Protein AF-A0A174WZ38-F1 (afdb_monomer_lite)

Secondary structure (DSSP, 8-state):
---EEEES-GGGB-SS---EETTEE-SHHHHHHTT----TT-EEEEEEEEETTEEEEEEETTEEEEE-TTSEEEE-HHHHHHHGGG--S--S-HHHHHHHHHHHHHHTSS--TTPPP-HHHHHHHHHHHHHHHHS-TTSPPPHHHHHHHHHHHHHHHHHHHHHHHS---HHHHHHHHHHHHHHHHHH-TT--HHHHHHHHHHHHHHHTSTTHHHHHHHHHT-

Radius of gyration: 20.7 Å; chains: 1; bounding box: 52×31×59 Å

Foldseek 3Di:
DWWKKFFQALVQWAQQFQDQDPNAGQHVVRLVVLLDGDDGLQMFIFPDDLDQFWTWGPSDPRHIIIGGPVRIDIDDPVSNVVRNVVRDSNHNDPVVVVVVVVVVVCLLPLDNPPDDQCLVVLLVVLQVLCCVVVVDPPDDDDLVVLLLSLQLSLLVVQVVVCVVVVGRGPSNSSNSSSSSLVSCVVPPVPCDPVSSVVSSVSNVVLNPDPCNVVSSCVSSVD

pLDDT: mean 84.83, std 11.19, range [50.69, 97.69]

Structure (mmCIF, N/CA/C/O backbone):
data_AF-A0A174WZ38-F1
#
_entry.id   AF-A0A174WZ38-F1
#
loop_
_atom_site.group_PDB
_atom_site.id
_atom_site.type_symbol
_atom_site.label_atom_id
_atom_site.label_alt_id
_atom_site.label_comp_id
_atom_site.label_asym_id
_atom_site.label_entity_id
_atom_site.label_seq_id
_atom_site.pdbx_PDB_ins_code
_atom_site.Cartn_x
_atom_site.Cartn_y
_atom_site.Cartn_z
_atom_site.occupancy
_atom_site.B_iso_or_equiv
_atom_site.auth_seq_id
_atom_site.auth_comp_id
_atom_site.auth_asym_id
_atom_site.auth_atom_id
_atom_site.pdbx_PDB_model_num
ATOM 1 N N . MET A 1 1 ? -4.266 -8.597 30.473 1.00 72.44 1 MET A N 1
ATOM 2 C CA . MET A 1 1 ? -5.413 -7.731 30.823 1.00 72.44 1 MET A CA 1
ATOM 3 C C . MET A 1 1 ? -5.845 -7.032 29.550 1.00 72.44 1 MET A C 1
ATOM 5 O O . MET A 1 1 ? -4.982 -6.440 28.909 1.00 72.44 1 MET A O 1
ATOM 9 N N . LYS A 1 2 ? -7.113 -7.171 29.150 1.00 89.06 2 LYS A N 1
ATOM 10 C CA . LYS A 1 2 ? -7.630 -6.525 27.938 1.00 89.06 2 LYS A CA 1
ATOM 11 C C . LYS A 1 2 ? -7.603 -5.006 28.101 1.00 89.06 2 LYS A C 1
ATOM 13 O O . LYS A 1 2 ? -7.808 -4.506 29.208 1.00 89.06 2 LYS A O 1
ATOM 18 N N . GLN A 1 3 ? -7.308 -4.288 27.023 1.00 95.31 3 GLN A N 1
ATOM 19 C CA . GLN A 1 3 ? -7.369 -2.828 26.993 1.00 95.31 3 GLN A CA 1
ATOM 20 C C . GLN A 1 3 ? -8.453 -2.405 26.010 1.00 95.31 3 GLN A C 1
ATOM 22 O O . GLN A 1 3 ? -8.555 -2.972 24.927 1.00 95.31 3 GLN A O 1
ATOM 27 N N . TYR A 1 4 ? -9.241 -1.402 26.382 1.00 97.00 4 TYR A N 1
ATOM 28 C CA . TYR A 1 4 ? -10.364 -0.923 25.585 1.00 97.00 4 TYR A CA 1
ATOM 29 C C . TYR A 1 4 ? -10.160 0.542 25.211 1.00 97.00 4 TYR A C 1
ATOM 31 O O . TYR A 1 4 ? -9.548 1.310 25.964 1.00 97.00 4 TYR A O 1
ATOM 39 N N . ALA A 1 5 ? -10.677 0.933 24.053 1.00 97.25 5 ALA A N 1
ATOM 40 C CA . ALA A 1 5 ? -10.566 2.284 23.527 1.00 97.25 5 ALA A CA 1
ATOM 41 C C . ALA A 1 5 ? -11.887 2.777 22.935 1.00 97.25 5 ALA A C 1
ATOM 43 O O . ALA A 1 5 ? -12.682 1.990 22.427 1.00 97.25 5 ALA A O 1
ATOM 44 N N . GLU A 1 6 ? -12.082 4.093 22.975 1.00 97.38 6 GLU A N 1
ATOM 45 C CA . GLU A 1 6 ? -13.106 4.820 22.222 1.00 97.38 6 GLU A CA 1
ATOM 46 C C . GLU A 1 6 ? -12.423 5.656 21.137 1.00 97.38 6 GLU A C 1
ATOM 48 O O . GLU A 1 6 ? -11.486 6.400 21.440 1.00 97.38 6 GLU A O 1
ATOM 53 N N . ILE A 1 7 ? -12.919 5.575 19.901 1.00 96.06 7 ILE A N 1
ATOM 54 C CA . ILE A 1 7 ? -12.486 6.439 18.798 1.00 96.06 7 ILE A CA 1
ATOM 55 C C . ILE A 1 7 ? -12.981 7.858 19.078 1.00 96.06 7 ILE A C 1
ATOM 57 O O . ILE A 1 7 ? -14.185 8.113 19.154 1.00 96.06 7 ILE A O 1
ATOM 61 N N . THR A 1 8 ? -12.048 8.791 19.228 1.00 96.06 8 THR A N 1
ATOM 62 C CA . THR A 1 8 ? -12.329 10.214 19.451 1.00 96.06 8 THR A CA 1
ATOM 63 C C . THR A 1 8 ? -12.162 11.038 18.184 1.00 96.06 8 THR A C 1
ATOM 65 O O . THR A 1 8 ? -12.825 12.065 18.051 1.00 96.06 8 THR A O 1
ATOM 68 N N . ASP A 1 9 ? -11.326 10.577 17.251 1.00 86.25 9 ASP A N 1
ATOM 69 C CA . ASP A 1 9 ? -11.150 11.191 15.939 1.00 86.25 9 ASP A CA 1
ATOM 70 C C . ASP A 1 9 ? -11.003 10.129 14.841 1.00 86.25 9 ASP A C 1
ATOM 72 O O . ASP A 1 9 ? -9.983 9.451 14.715 1.00 86.25 9 ASP A O 1
ATOM 76 N N . LYS A 1 10 ? -12.038 10.000 14.010 1.00 83.88 10 LYS A N 1
ATOM 77 C CA . LYS A 1 10 ? -12.041 9.105 12.851 1.00 83.88 10 LYS A CA 1
ATOM 78 C C . LYS A 1 10 ? -11.055 9.513 11.752 1.00 83.88 10 LYS A C 1
ATOM 80 O O . LYS A 1 10 ? -10.727 8.672 10.921 1.00 83.88 10 LYS A O 1
ATOM 85 N N . GLY A 1 11 ? -10.596 10.768 11.720 1.00 75.12 11 GLY A N 1
ATOM 86 C CA . GLY A 1 11 ? -9.569 11.234 10.780 1.00 75.12 11 GLY A CA 1
ATOM 87 C C . GLY A 1 11 ? -8.194 10.613 11.040 1.00 75.12 11 GLY A C 1
ATOM 88 O O . GLY A 1 11 ? -7.388 10.501 10.125 1.00 75.12 11 GLY A O 1
ATOM 89 N N . GLU A 1 12 ? -7.963 10.136 12.261 1.00 84.62 12 GLU A N 1
ATOM 90 C CA . GLU A 1 12 ? -6.736 9.448 12.677 1.00 84.62 12 GLU A CA 1
ATOM 91 C C . GLU A 1 12 ? -6.799 7.923 12.442 1.00 84.62 12 GLU A C 1
ATOM 93 O O . GLU A 1 12 ? -5.877 7.194 12.816 1.00 84.62 12 GLU A O 1
ATOM 98 N N . CYS A 1 13 ? -7.890 7.420 11.844 1.00 84.81 13 CYS A N 1
ATOM 99 C CA . CYS A 1 13 ? -8.025 6.022 11.434 1.00 84.81 13 CYS A CA 1
ATOM 100 C C . CYS A 1 13 ? -7.399 5.818 10.051 1.00 84.81 13 CYS A C 1
ATOM 102 O O . CYS A 1 13 ? -7.798 6.451 9.070 1.00 84.81 13 CYS A O 1
ATOM 104 N N . TYR A 1 14 ? -6.461 4.882 9.945 1.00 78.69 14 TYR A N 1
ATOM 105 C CA . TYR A 1 14 ? -5.767 4.623 8.692 1.00 78.69 14 TYR A CA 1
ATOM 106 C C . TYR A 1 14 ? -6.549 3.632 7.832 1.00 78.69 14 TYR A C 1
ATOM 108 O O . TYR A 1 14 ? -6.515 2.423 8.042 1.00 78.69 14 TYR A O 1
ATOM 116 N N . SER A 1 15 ? -7.247 4.157 6.831 1.00 73.06 15 SER A N 1
ATOM 117 C CA . SER A 1 15 ? -8.082 3.372 5.919 1.00 73.06 15 SER A CA 1
ATOM 118 C C . SER A 1 15 ? -7.300 2.723 4.766 1.00 73.06 15 SER A C 1
ATOM 120 O O . SER A 1 15 ? -7.799 1.799 4.126 1.00 73.06 15 SER A O 1
ATOM 122 N N . SER A 1 16 ? -6.069 3.172 4.510 1.00 64.56 16 SER A N 1
ATOM 123 C CA . SER A 1 16 ? -5.212 2.720 3.405 1.00 64.56 16 SER A CA 1
ATOM 124 C C . SER A 1 16 ? -4.129 1.713 3.806 1.00 64.56 16 SER A C 1
ATOM 126 O O . SER A 1 16 ? -3.387 1.248 2.939 1.00 64.56 16 SER A O 1
ATOM 128 N N . LEU A 1 17 ? -4.007 1.376 5.094 1.00 66.12 17 LEU A N 1
ATOM 129 C CA . LEU A 1 17 ? -3.009 0.418 5.569 1.00 66.12 17 LEU A CA 1
ATOM 130 C C . LEU A 1 17 ? -3.448 -1.015 5.262 1.00 66.12 17 LEU A C 1
ATOM 132 O O . LEU A 1 17 ? -4.395 -1.518 5.852 1.00 66.12 17 LEU A O 1
ATOM 136 N N . SER A 1 18 ? -2.725 -1.713 4.390 1.00 65.44 18 SER A N 1
ATOM 137 C CA . SER A 1 18 ? -2.969 -3.131 4.083 1.00 65.44 18 SER A CA 1
ATOM 138 C C . SER A 1 18 ? -2.357 -4.064 5.136 1.00 65.44 18 SER A C 1
ATOM 140 O O . SER A 1 18 ? -1.496 -4.885 4.828 1.00 65.44 18 SER A O 1
ATOM 142 N N . LEU A 1 19 ? -2.772 -3.919 6.396 1.00 71.12 19 LEU A N 1
ATOM 143 C CA . LEU A 1 19 ? -2.399 -4.839 7.474 1.00 71.12 19 LEU A CA 1
ATOM 144 C C . LEU A 1 19 ? -3.351 -6.036 7.489 1.00 71.12 19 LEU A C 1
ATOM 146 O O . LEU A 1 19 ? -4.562 -5.845 7.448 1.00 71.12 19 LEU A O 1
ATOM 150 N N . CYS A 1 20 ? -2.817 -7.253 7.576 1.00 78.56 20 CYS A N 1
ATOM 151 C CA . CYS A 1 20 ? -3.610 -8.473 7.717 1.00 78.56 20 CYS A CA 1
ATOM 152 C C . CYS A 1 20 ? -3.525 -8.966 9.165 1.00 78.56 20 CYS A C 1
ATOM 154 O O . CYS A 1 20 ? -2.454 -9.366 9.619 1.00 78.56 20 CYS A O 1
ATOM 156 N N . ILE A 1 21 ? -4.647 -8.915 9.881 1.00 81.88 21 ILE A N 1
ATOM 157 C CA . ILE A 1 21 ? -4.771 -9.286 11.294 1.00 81.88 21 ILE A CA 1
ATOM 158 C C . ILE A 1 21 ? -5.694 -10.497 11.372 1.00 81.88 21 ILE A C 1
ATOM 160 O O . ILE A 1 21 ? -6.844 -10.426 10.947 1.00 81.88 21 ILE A O 1
ATOM 164 N N . GLU A 1 22 ? -5.180 -11.628 11.860 1.00 84.44 22 GLU A N 1
ATOM 165 C CA . GLU A 1 22 ? -5.934 -12.893 11.945 1.00 84.44 22 GLU A CA 1
ATOM 166 C C . GLU A 1 22 ? -6.586 -13.324 10.609 1.00 84.44 22 GLU A C 1
ATOM 168 O O . GLU A 1 22 ? -7.658 -13.921 10.580 1.00 84.44 22 GLU A O 1
ATOM 173 N N . GLY A 1 23 ? -5.945 -13.015 9.475 1.00 79.56 23 GLY A N 1
ATOM 174 C CA . GLY A 1 23 ? -6.475 -13.323 8.140 1.00 79.56 23 GLY A CA 1
ATOM 175 C C . GLY A 1 23 ? -7.479 -12.300 7.593 1.00 79.56 23 GLY A C 1
ATOM 176 O O . GLY A 1 23 ? -7.996 -12.491 6.493 1.00 79.56 23 GLY A O 1
ATOM 177 N N . VAL A 1 24 ? -7.742 -11.212 8.323 1.00 83.88 24 VAL A N 1
ATOM 178 C CA . VAL A 1 24 ? -8.649 -10.129 7.925 1.00 83.88 24 VAL A CA 1
ATOM 179 C C . VAL A 1 24 ? -7.855 -8.859 7.627 1.00 83.88 24 VAL A C 1
ATOM 181 O O . VAL A 1 24 ? -7.041 -8.409 8.432 1.00 83.88 24 VAL A O 1
ATOM 184 N N . ASN A 1 25 ? -8.113 -8.241 6.475 1.00 81.31 25 ASN A N 1
ATOM 185 C CA . ASN A 1 25 ? -7.465 -6.985 6.106 1.00 81.31 25 ASN A CA 1
ATOM 186 C C . ASN A 1 25 ? -8.056 -5.801 6.889 1.00 81.31 25 ASN A C 1
ATOM 188 O O . ASN A 1 25 ? -9.259 -5.561 6.876 1.00 81.31 25 ASN A O 1
ATOM 192 N N . ALA A 1 26 ? -7.208 -5.011 7.535 1.00 84.31 26 ALA A N 1
ATOM 193 C CA . ALA A 1 26 ? -7.587 -3.863 8.351 1.00 84.31 26 ALA A CA 1
ATOM 194 C C . ALA A 1 26 ? -7.621 -2.564 7.518 1.00 84.31 26 ALA A C 1
ATOM 196 O O . ALA A 1 26 ? -6.892 -1.617 7.807 1.00 84.31 26 ALA A O 1
ATOM 197 N N . ASN A 1 27 ? -8.430 -2.530 6.451 1.00 79.12 27 ASN A N 1
ATOM 198 C CA . ASN A 1 27 ? -8.463 -1.420 5.490 1.00 79.12 27 ASN A CA 1
ATOM 199 C C . ASN A 1 27 ? -9.860 -1.122 4.921 1.00 79.12 27 ASN A C 1
ATOM 201 O O . ASN A 1 27 ? -10.804 -1.896 5.080 1.00 79.12 27 ASN A O 1
ATOM 205 N N . ALA A 1 28 ? -9.972 -0.009 4.190 1.00 78.44 28 ALA A N 1
ATOM 206 C CA . ALA A 1 28 ? -11.211 0.459 3.571 1.00 78.44 28 ALA A CA 1
ATOM 207 C C . ALA A 1 28 ? -11.868 -0.575 2.648 1.00 78.44 28 ALA A C 1
ATOM 209 O O . ALA A 1 28 ? -13.096 -0.644 2.588 1.00 78.44 28 ALA A O 1
ATOM 210 N N . THR A 1 29 ? -11.069 -1.364 1.926 1.00 78.94 29 THR A N 1
ATOM 211 C CA . THR A 1 29 ? -11.574 -2.384 1.000 1.00 78.94 29 THR A CA 1
ATOM 212 C C . THR A 1 29 ? -12.322 -3.474 1.752 1.00 78.94 29 THR A C 1
ATOM 214 O O . THR A 1 29 ? -13.423 -3.847 1.350 1.00 78.94 29 THR A O 1
ATOM 217 N N . GLU A 1 30 ? -11.760 -3.965 2.857 1.00 85.50 30 GLU A N 1
ATOM 218 C CA . GLU A 1 30 ? -12.440 -4.937 3.711 1.00 85.50 30 GLU A CA 1
ATOM 219 C C . GLU A 1 30 ? -13.657 -4.310 4.389 1.00 85.50 30 GLU A C 1
ATOM 221 O O . GLU A 1 30 ? -14.752 -4.859 4.320 1.00 85.50 30 GLU A O 1
ATOM 226 N N . TRP A 1 31 ? -13.508 -3.114 4.959 1.00 89.19 31 TRP A N 1
ATOM 227 C CA . TRP A 1 31 ? -14.597 -2.406 5.635 1.00 89.19 31 TRP A CA 1
ATOM 228 C C . TRP A 1 31 ? -15.810 -2.171 4.729 1.00 89.19 31 TRP A C 1
ATOM 230 O O . TRP A 1 31 ? -16.954 -2.310 5.168 1.00 89.19 31 TRP A O 1
ATOM 240 N N . SER A 1 32 ? -15.577 -1.887 3.445 1.00 85.88 32 SER A N 1
ATOM 241 C CA . SER A 1 32 ? -16.643 -1.696 2.462 1.00 85.88 32 SER A CA 1
ATOM 242 C C . SER A 1 32 ? -17.495 -2.947 2.249 1.00 85.88 32 SER A C 1
ATOM 244 O O . SER A 1 32 ? -18.680 -2.803 1.951 1.00 85.88 32 SER A O 1
ATOM 246 N N . LYS A 1 33 ? -16.945 -4.157 2.427 1.00 88.38 33 LYS A N 1
ATOM 247 C CA . LYS A 1 33 ? -17.715 -5.413 2.330 1.00 88.38 33 LYS A CA 1
ATOM 248 C C . LYS A 1 33 ? -18.768 -5.526 3.432 1.00 88.38 33 LYS A C 1
ATOM 250 O O . LYS A 1 33 ? -19.786 -6.182 3.242 1.00 88.38 33 LYS A O 1
ATOM 255 N N . HIS A 1 34 ? -18.531 -4.850 4.555 1.00 88.06 34 HIS A N 1
ATOM 256 C CA . HIS A 1 34 ? -19.387 -4.849 5.742 1.00 88.06 34 HIS A CA 1
ATOM 257 C C . HIS A 1 34 ? -20.185 -3.545 5.897 1.00 88.06 34 HIS A C 1
ATOM 259 O O . HIS A 1 34 ? -20.751 -3.301 6.958 1.00 88.06 34 HIS A O 1
ATOM 265 N N . ASN A 1 35 ? -20.204 -2.675 4.875 1.00 87.94 35 ASN A N 1
ATOM 266 C CA . ASN A 1 35 ? -20.792 -1.327 4.939 1.00 87.94 35 ASN A CA 1
ATOM 267 C C . ASN A 1 35 ? -20.262 -0.475 6.120 1.00 87.94 35 ASN A C 1
ATOM 269 O O . ASN A 1 35 ? -20.940 0.402 6.666 1.00 87.94 35 ASN A O 1
ATOM 273 N N . PHE A 1 36 ? -19.025 -0.744 6.536 1.00 90.81 36 PHE A N 1
ATOM 274 C CA . PHE A 1 36 ? -18.415 -0.171 7.727 1.00 90.81 36 PHE A CA 1
ATOM 275 C C . PHE A 1 36 ? -17.472 0.979 7.368 1.00 90.81 36 PHE A C 1
ATOM 277 O O . PHE A 1 36 ? -16.738 0.912 6.389 1.00 90.81 36 PHE A O 1
ATOM 284 N N . TYR A 1 37 ? -17.449 2.020 8.199 1.00 88.50 37 TYR A N 1
ATOM 285 C CA . TYR A 1 37 ? -16.356 2.993 8.242 1.00 88.50 37 TYR A CA 1
ATOM 286 C C . TYR A 1 37 ? -16.232 3.532 9.675 1.00 88.50 37 TYR A C 1
ATOM 288 O O . TYR A 1 37 ? -17.278 3.838 10.262 1.00 88.50 37 TYR A O 1
ATOM 296 N N . PRO A 1 38 ? -15.015 3.696 10.233 1.00 90.62 38 PRO A N 1
ATOM 297 C CA . PRO A 1 38 ? -14.824 4.168 11.604 1.00 90.62 38 PRO A CA 1
ATOM 298 C C . PRO A 1 38 ? -15.531 5.500 11.892 1.00 90.62 38 PRO A C 1
ATOM 300 O O . PRO A 1 38 ? -15.456 6.443 11.102 1.00 90.62 38 PRO A O 1
ATOM 303 N N . GLN A 1 39 ? -16.199 5.598 13.043 1.00 91.25 39 GLN A N 1
ATOM 304 C CA . GLN A 1 39 ? -16.851 6.824 13.513 1.00 91.25 39 GLN A CA 1
ATOM 305 C C . GLN A 1 39 ? -16.450 7.151 14.950 1.00 91.25 39 GLN A C 1
ATOM 307 O O . GLN A 1 39 ? -16.136 6.267 15.747 1.00 91.25 39 GLN A O 1
ATOM 312 N N . ASN A 1 40 ? -16.526 8.436 15.294 1.00 92.25 40 ASN A N 1
ATOM 313 C CA . ASN A 1 40 ? -16.333 8.890 16.666 1.00 92.25 40 ASN A CA 1
ATOM 314 C C . ASN A 1 40 ? -17.391 8.256 17.583 1.00 92.25 40 ASN A C 1
ATOM 316 O O . ASN A 1 40 ? -18.564 8.166 17.218 1.00 92.25 40 ASN A O 1
ATOM 320 N N . GLY A 1 41 ? -16.980 7.839 18.779 1.00 93.19 41 GLY A N 1
ATOM 321 C CA . GLY A 1 41 ? -17.841 7.189 19.770 1.00 93.19 41 GLY A CA 1
ATOM 322 C C . GLY A 1 41 ? -17.946 5.667 19.640 1.00 93.19 41 GLY A C 1
ATOM 323 O O . GLY A 1 41 ? -18.495 5.029 20.542 1.00 93.19 41 GLY A O 1
ATOM 324 N N . MET A 1 42 ? -17.409 5.077 18.564 1.00 95.19 42 MET A N 1
ATOM 325 C CA . MET A 1 42 ? -17.234 3.626 18.461 1.00 95.19 42 MET A CA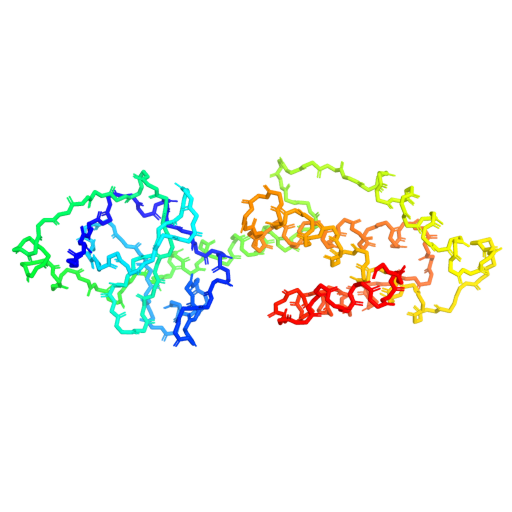 1
ATOM 326 C C . MET A 1 42 ? -16.168 3.145 19.445 1.00 95.19 42 MET A C 1
ATOM 328 O O . MET A 1 42 ? -15.210 3.865 19.744 1.00 95.19 42 MET A O 1
ATOM 332 N N . VAL A 1 43 ? -16.324 1.915 19.929 1.00 96.81 43 VAL A N 1
ATOM 333 C CA . VAL A 1 43 ? -15.427 1.314 20.919 1.00 96.81 43 VAL A CA 1
ATOM 334 C C . VAL A 1 43 ? -14.843 -0.006 20.425 1.00 96.81 43 VAL A C 1
ATOM 336 O O . VAL A 1 43 ? -15.497 -0.746 19.692 1.00 96.81 43 VAL A O 1
ATOM 339 N N . GLY A 1 44 ? -13.614 -0.311 20.835 1.00 96.44 44 GLY A N 1
ATOM 340 C CA . GLY A 1 44 ? -12.907 -1.529 20.438 1.00 96.44 44 GLY A CA 1
ATOM 341 C C . GLY A 1 44 ? -11.927 -2.025 21.494 1.00 96.44 44 GLY A C 1
ATOM 342 O O . GLY A 1 44 ? -11.523 -1.282 22.393 1.00 96.44 44 GLY A O 1
ATOM 343 N N . GLU A 1 45 ? -11.534 -3.289 21.366 1.00 96.69 45 GLU A N 1
ATOM 344 C CA . GLU A 1 45 ? -10.416 -3.871 22.112 1.00 96.69 45 GLU A CA 1
ATOM 345 C C . GLU A 1 45 ? -9.100 -3.515 21.404 1.00 96.69 45 GLU A C 1
ATOM 347 O O . GLU A 1 45 ? -8.984 -3.670 20.191 1.00 96.69 45 GLU A O 1
ATOM 352 N N . ILE A 1 46 ? -8.098 -3.036 22.142 1.00 95.19 46 ILE A N 1
ATOM 353 C CA . ILE A 1 46 ? -6.741 -2.861 21.612 1.00 95.19 46 ILE A CA 1
ATOM 354 C C . ILE A 1 46 ? -6.099 -4.248 21.570 1.00 95.19 46 ILE A C 1
ATOM 356 O O . ILE A 1 46 ? -5.712 -4.776 22.615 1.00 95.19 46 ILE A O 1
ATOM 360 N N . VAL A 1 47 ? -6.002 -4.831 20.376 1.00 92.19 47 VAL A N 1
ATOM 361 C CA . VAL A 1 47 ? -5.482 -6.198 20.189 1.00 92.19 47 VAL A CA 1
ATOM 362 C C . VAL A 1 47 ? -3.987 -6.226 19.909 1.00 92.19 47 VAL A C 1
ATOM 364 O O . VAL A 1 47 ? -3.310 -7.173 20.295 1.00 92.19 47 VAL A O 1
ATOM 367 N N . GLU A 1 48 ? -3.453 -5.170 19.297 1.00 81.38 48 GLU A N 1
ATOM 368 C CA . GLU A 1 48 ? -2.043 -5.106 18.930 1.00 81.38 48 GLU A CA 1
ATOM 369 C C . GLU A 1 48 ? -1.538 -3.658 18.895 1.00 81.38 48 GLU A C 1
ATOM 371 O O . GLU A 1 48 ? -2.265 -2.727 18.534 1.00 81.38 48 GLU A O 1
ATOM 376 N N . ILE A 1 49 ? -0.269 -3.472 19.267 1.00 79.44 49 ILE A N 1
ATOM 377 C CA . ILE A 1 49 ? 0.494 -2.254 18.987 1.00 79.44 49 ILE A CA 1
ATOM 378 C C . ILE A 1 49 ? 1.419 -2.604 17.828 1.00 79.44 49 ILE A C 1
ATOM 380 O O . ILE A 1 49 ? 2.458 -3.223 18.038 1.00 79.44 49 ILE A O 1
ATOM 384 N N . TYR A 1 50 ? 1.023 -2.231 16.613 1.00 67.62 50 TYR A N 1
ATOM 385 C CA . TYR A 1 50 ? 1.772 -2.584 15.408 1.00 67.62 50 TYR A CA 1
ATOM 386 C C . TYR A 1 50 ? 3.119 -1.843 15.352 1.00 67.62 50 TYR A C 1
ATOM 388 O O . TYR A 1 50 ? 4.150 -2.403 14.991 1.00 67.62 50 TYR A O 1
ATOM 396 N N . ASN A 1 51 ? 3.126 -0.567 15.749 1.00 69.31 51 ASN A N 1
ATOM 397 C CA . ASN A 1 51 ? 4.333 0.232 15.967 1.00 69.31 51 ASN A CA 1
ATOM 398 C C . ASN A 1 51 ? 4.033 1.361 16.979 1.00 69.31 51 ASN A C 1
ATOM 400 O O . ASN A 1 51 ? 2.868 1.555 17.337 1.00 69.31 51 ASN A O 1
ATOM 404 N N . PRO A 1 52 ? 5.031 2.147 17.440 1.00 69.94 52 PRO A N 1
ATOM 405 C CA . PRO A 1 52 ? 4.808 3.218 18.422 1.00 69.94 52 PRO A CA 1
ATOM 406 C C . PRO A 1 52 ? 3.757 4.271 18.020 1.00 69.94 52 PRO A C 1
ATOM 408 O O . PRO A 1 52 ? 3.275 5.016 18.874 1.00 69.94 52 PRO A O 1
ATOM 411 N N . TYR A 1 53 ? 3.391 4.328 16.739 1.00 76.25 53 TYR A N 1
ATOM 412 C CA . TYR A 1 53 ? 2.478 5.304 16.149 1.00 76.25 53 TYR A CA 1
ATOM 413 C C . TYR A 1 53 ? 1.167 4.692 15.631 1.00 76.25 53 TYR A C 1
ATOM 415 O O . TYR A 1 53 ? 0.329 5.431 15.114 1.00 76.25 53 TYR A O 1
ATOM 423 N N . THR A 1 54 ? 0.973 3.373 15.746 1.00 78.44 54 THR A N 1
ATOM 424 C CA . THR A 1 54 ? -0.184 2.667 15.177 1.00 78.44 54 THR A CA 1
ATOM 425 C C . THR A 1 54 ? -0.674 1.575 16.118 1.00 78.44 54 THR A C 1
ATOM 427 O O . THR A 1 54 ? 0.039 0.616 16.418 1.00 78.44 54 THR A O 1
ATOM 430 N N . TYR A 1 55 ? -1.923 1.715 16.545 1.00 90.62 55 TYR A N 1
ATOM 431 C CA . TYR A 1 55 ? -2.655 0.763 17.370 1.00 90.62 55 TYR A CA 1
ATOM 432 C C . TYR A 1 55 ? -3.706 0.067 16.514 1.00 90.62 55 TYR A C 1
ATOM 434 O O . TYR A 1 55 ? -4.275 0.688 15.618 1.00 90.62 55 TYR A O 1
ATOM 442 N N . ILE A 1 56 ? -3.987 -1.199 16.805 1.00 92.31 56 ILE A N 1
ATOM 443 C CA . ILE A 1 56 ? -5.038 -1.959 16.129 1.00 92.31 56 ILE A CA 1
ATOM 444 C C . ILE A 1 56 ? -6.213 -2.130 17.087 1.00 92.31 56 ILE A C 1
ATOM 446 O O . ILE A 1 56 ? -6.092 -2.780 18.130 1.00 92.31 56 ILE A O 1
ATOM 450 N N . LEU A 1 57 ? -7.354 -1.541 16.726 1.00 95.06 57 LEU A N 1
ATOM 451 C CA . LEU A 1 57 ? -8.616 -1.728 17.433 1.00 95.06 57 LEU A CA 1
ATOM 452 C C . LEU A 1 57 ? -9.427 -2.838 16.768 1.00 95.06 57 LEU A C 1
ATOM 454 O O . LEU A 1 57 ? -9.789 -2.730 15.597 1.00 95.06 57 LEU A O 1
ATOM 458 N N . LYS A 1 58 ? -9.770 -3.871 17.533 1.00 95.44 58 LYS A N 1
ATOM 459 C CA . LYS A 1 58 ? -10.801 -4.840 17.171 1.00 95.44 58 LYS A CA 1
ATOM 460 C C . LYS A 1 58 ? -12.159 -4.265 17.563 1.00 95.44 58 LYS A C 1
ATOM 462 O O . LYS A 1 58 ? -12.522 -4.249 18.740 1.00 95.44 58 LYS A O 1
ATOM 467 N N . ILE A 1 59 ? -12.888 -3.760 16.572 1.00 94.44 59 ILE A N 1
ATOM 468 C CA . ILE A 1 59 ? -14.253 -3.239 16.748 1.00 94.44 59 ILE A CA 1
ATOM 469 C C . ILE A 1 59 ? -15.249 -4.403 16.819 1.00 94.44 59 ILE A C 1
ATOM 471 O O . ILE A 1 59 ? -16.217 -4.357 17.578 1.00 94.44 59 ILE A O 1
ATOM 475 N N . GLN A 1 60 ? -14.982 -5.460 16.048 1.00 88.69 60 GLN A N 1
ATOM 476 C CA . GLN A 1 60 ? -15.717 -6.722 16.053 1.00 88.69 60 GLN A CA 1
ATOM 477 C C . GLN A 1 60 ? -14.852 -7.842 15.455 1.00 88.69 60 GLN A C 1
ATOM 479 O O . GLN A 1 60 ? -13.734 -7.583 15.016 1.00 88.69 60 GLN A O 1
ATOM 484 N N . ASP A 1 61 ? -15.362 -9.076 15.409 1.00 84.75 61 ASP A N 1
ATOM 485 C CA . ASP A 1 61 ? -14.607 -10.257 14.958 1.00 84.75 61 ASP A CA 1
ATOM 486 C C . ASP A 1 61 ? -13.983 -10.134 13.565 1.00 84.75 61 ASP A C 1
ATOM 488 O O . ASP A 1 61 ? -12.909 -10.679 13.339 1.00 84.75 61 ASP A O 1
ATOM 492 N N . THR A 1 62 ? -14.596 -9.371 12.661 1.00 87.31 62 THR A N 1
ATOM 493 C CA . THR A 1 62 ? -14.106 -9.180 11.287 1.00 87.31 62 THR A CA 1
ATOM 494 C C . THR A 1 62 ? -13.744 -7.732 10.964 1.00 87.31 62 THR A C 1
ATOM 496 O O . THR A 1 62 ? -13.560 -7.396 9.797 1.00 87.31 62 THR A O 1
ATOM 499 N N . ILE A 1 63 ? -13.660 -6.848 11.965 1.00 91.94 63 ILE A N 1
ATOM 500 C CA . ILE A 1 63 ? -13.392 -5.421 11.750 1.00 91.94 63 ILE A CA 1
ATOM 501 C C . ILE A 1 63 ? -12.238 -4.967 12.634 1.00 91.94 63 ILE A C 1
ATOM 503 O O . ILE A 1 63 ? -12.400 -4.695 13.829 1.00 91.94 63 ILE A O 1
ATOM 507 N N . TYR A 1 64 ? -11.084 -4.830 11.989 1.00 93.19 64 TYR A N 1
ATOM 508 C CA . TYR A 1 64 ? -9.870 -4.269 12.559 1.00 93.19 64 TYR A CA 1
ATOM 509 C C . TYR A 1 64 ? -9.641 -2.860 12.016 1.00 93.19 64 TYR A C 1
ATOM 511 O O . TYR A 1 64 ? -9.727 -2.629 10.807 1.00 93.19 64 TYR A O 1
ATOM 519 N N . VAL A 1 65 ? -9.358 -1.921 12.918 1.00 92.12 65 VAL A N 1
ATOM 520 C CA . VAL A 1 65 ? -9.148 -0.505 12.604 1.00 92.12 65 VAL A CA 1
ATOM 521 C C . VAL A 1 65 ? -7.769 -0.074 13.098 1.00 92.12 65 VAL A C 1
ATOM 523 O O . VAL A 1 65 ? -7.573 0.052 14.310 1.00 92.12 65 VAL A O 1
ATOM 526 N N . PRO A 1 66 ? -6.810 0.170 12.188 1.00 86.94 66 PRO A N 1
ATOM 527 C CA . PRO A 1 66 ? -5.548 0.798 12.535 1.00 86.94 66 PRO A CA 1
ATOM 528 C C . PRO A 1 66 ? -5.774 2.282 12.842 1.00 86.94 66 PRO A C 1
ATOM 530 O O . PRO A 1 66 ? -6.448 2.986 12.087 1.00 86.94 66 PRO A O 1
ATOM 533 N N . ILE A 1 67 ? -5.207 2.769 13.940 1.00 88.00 67 ILE A N 1
ATOM 534 C CA . ILE A 1 67 ? -5.436 4.131 14.426 1.00 88.00 67 ILE A CA 1
ATOM 535 C C . ILE A 1 67 ? -4.188 4.713 15.091 1.00 88.00 67 ILE A C 1
ATOM 537 O O . ILE A 1 67 ? -3.405 3.996 15.722 1.00 88.00 67 ILE A O 1
ATOM 541 N N . SER A 1 68 ? -4.000 6.024 14.968 1.00 83.75 68 SER A N 1
ATOM 542 C CA . SER A 1 68 ? -2.928 6.726 15.675 1.00 83.75 68 SER A CA 1
ATOM 543 C C . SER A 1 68 ? -3.236 6.894 17.180 1.00 83.75 68 SER A C 1
ATOM 545 O O . SER A 1 68 ? -4.404 6.913 17.579 1.00 83.75 68 SER A O 1
ATOM 547 N N . PRO A 1 69 ? -2.218 7.108 18.041 1.00 85.50 69 PRO A N 1
ATOM 548 C CA . PRO A 1 69 ? -2.415 7.411 19.462 1.00 85.50 69 PRO A CA 1
ATOM 549 C C . PRO A 1 69 ? -3.261 8.664 19.739 1.00 85.50 69 PRO A C 1
ATOM 551 O O . PRO A 1 69 ? -3.729 8.840 20.860 1.00 85.50 69 PRO A O 1
ATOM 554 N N . LYS A 1 70 ? -3.422 9.559 18.754 1.00 86.38 70 LYS A N 1
ATOM 555 C CA . LYS A 1 70 ? -4.235 10.780 18.876 1.00 86.38 70 LYS A CA 1
ATOM 556 C C . LYS A 1 70 ? -5.711 10.529 18.556 1.00 86.38 70 LYS A C 1
ATOM 558 O O . LYS A 1 70 ? -6.560 11.323 18.948 1.00 86.38 70 LYS A O 1
ATOM 563 N N . GLY A 1 71 ? -6.008 9.432 17.859 1.00 86.44 71 GLY A N 1
ATOM 564 C CA . GLY A 1 71 ? -7.345 9.104 17.369 1.00 86.44 71 GLY A CA 1
ATOM 565 C C . GLY A 1 71 ? -8.269 8.446 18.385 1.00 86.44 71 GLY A C 1
ATOM 566 O O . GLY A 1 71 ? -9.470 8.336 18.130 1.00 86.44 71 GLY A O 1
ATOM 567 N N . PHE A 1 72 ? -7.748 8.007 19.531 1.00 96.44 72 PHE A N 1
ATOM 568 C CA . PHE A 1 72 ? -8.537 7.329 20.554 1.00 96.44 72 PHE A CA 1
ATOM 569 C C . PHE A 1 72 ? -8.159 7.751 21.968 1.00 96.44 72 PHE A C 1
ATOM 571 O O . PHE A 1 72 ? -7.072 8.264 22.234 1.00 96.44 72 PHE A O 1
ATOM 578 N N . LYS A 1 73 ? -9.043 7.428 22.911 1.00 96.94 73 LYS A N 1
ATOM 579 C CA . LYS A 1 73 ? -8.728 7.417 24.344 1.00 96.94 73 LYS A CA 1
ATOM 580 C C . LYS A 1 73 ? -8.998 6.038 24.928 1.00 96.94 73 LYS A C 1
ATOM 582 O O . LYS A 1 73 ? -9.920 5.344 24.499 1.00 96.94 73 LYS A O 1
ATOM 587 N N . LYS A 1 74 ? -8.208 5.644 25.926 1.00 96.62 74 LYS A N 1
ATOM 588 C CA . LYS A 1 74 ? -8.455 4.408 26.678 1.00 96.62 74 LYS A CA 1
ATOM 589 C C . LYS A 1 74 ? -9.691 4.576 27.559 1.00 96.62 74 LYS A C 1
ATOM 591 O O . LYS A 1 74 ? -9.880 5.637 28.151 1.00 96.62 74 LYS A O 1
ATOM 596 N N . ILE A 1 75 ? -10.500 3.530 27.645 1.00 97.00 75 ILE A N 1
ATOM 597 C CA . ILE A 1 75 ? -11.725 3.490 28.450 1.00 97.00 75 ILE A CA 1
ATOM 598 C C . ILE A 1 75 ? -11.732 2.254 29.347 1.00 97.00 75 ILE A C 1
ATOM 600 O O . ILE A 1 75 ? -10.989 1.294 29.124 1.00 97.00 75 ILE A O 1
ATOM 604 N N . SER A 1 76 ? -12.576 2.279 30.374 1.00 96.56 76 SER A N 1
ATOM 605 C CA . SER A 1 76 ? -12.802 1.108 31.222 1.00 96.56 76 SER A CA 1
ATOM 606 C C . SER A 1 76 ? -13.618 0.027 30.502 1.00 96.56 76 SER A C 1
ATOM 608 O O . SER A 1 76 ? -14.381 0.307 29.577 1.00 96.56 76 SER A O 1
ATOM 610 N N . GLU A 1 77 ? -13.519 -1.216 30.975 1.00 96.25 77 GLU A N 1
ATOM 611 C CA . GLU A 1 77 ? -14.358 -2.326 30.499 1.00 96.25 77 GLU A CA 1
ATOM 612 C C . GLU A 1 77 ? -15.858 -2.042 30.679 1.00 96.25 77 GLU A C 1
ATOM 614 O O . GLU A 1 77 ? -16.676 -2.344 29.813 1.00 96.25 77 GLU A O 1
ATOM 619 N N . THR A 1 78 ? -16.226 -1.388 31.783 1.00 96.12 78 THR A N 1
ATOM 620 C CA . THR A 1 78 ? -17.606 -0.972 32.049 1.00 96.12 78 THR A CA 1
ATOM 621 C C . THR A 1 78 ? -18.113 0.009 30.994 1.00 96.12 78 THR A C 1
ATOM 623 O O . THR A 1 78 ? -19.247 -0.110 30.531 1.00 96.12 78 THR A O 1
ATOM 626 N N . GLU A 1 79 ? -17.293 0.983 30.594 1.00 95.38 79 GLU A N 1
ATOM 627 C CA . GLU A 1 79 ? -17.651 1.923 29.528 1.00 95.38 79 GLU A CA 1
ATOM 628 C C . GLU A 1 79 ? -17.730 1.243 28.167 1.00 95.38 79 GLU A C 1
ATOM 630 O O . GLU A 1 79 ? -18.663 1.527 27.417 1.00 95.38 79 GLU A O 1
ATOM 635 N N . PHE A 1 80 ? -16.801 0.329 27.875 1.00 95.75 80 PHE A N 1
ATOM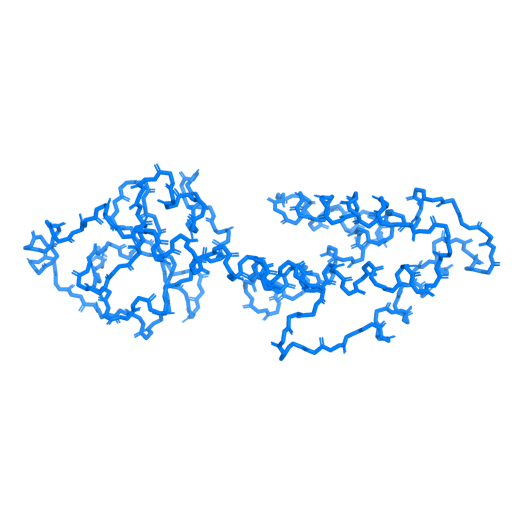 636 C CA . PHE A 1 80 ? -16.824 -0.480 26.660 1.00 95.75 80 PHE A CA 1
ATOM 637 C C . PHE A 1 80 ? -18.149 -1.243 26.547 1.00 95.75 80 PHE A C 1
ATOM 639 O O . PHE A 1 80 ? -18.910 -1.014 25.608 1.00 95.75 80 PHE A O 1
ATOM 646 N N . ASN A 1 81 ? -18.502 -2.040 27.559 1.00 94.62 81 ASN A N 1
ATOM 647 C CA . ASN A 1 81 ? -19.725 -2.849 27.556 1.00 94.62 81 ASN A CA 1
ATOM 648 C C . ASN A 1 81 ? -21.004 -2.008 27.414 1.00 94.62 81 ASN A C 1
ATOM 650 O O . ASN A 1 81 ? -21.965 -2.446 26.785 1.00 94.62 81 ASN A O 1
ATOM 654 N N . ARG A 1 82 ? -21.024 -0.780 27.952 1.00 94.19 82 ARG A N 1
ATOM 655 C CA . ARG A 1 82 ? -22.166 0.141 27.804 1.00 94.19 82 ARG A CA 1
ATOM 656 C C . ARG A 1 82 ? -22.289 0.757 26.411 1.00 94.19 82 ARG A C 1
ATOM 658 O O . ARG A 1 82 ? -23.365 1.250 26.087 1.00 94.19 82 ARG A O 1
ATOM 665 N N . ARG A 1 83 ? -21.203 0.796 25.636 1.00 92.50 83 ARG A N 1
ATOM 666 C CA . ARG A 1 83 ? -21.121 1.514 24.355 1.00 92.50 83 ARG A CA 1
ATOM 667 C C . ARG A 1 83 ? -20.899 0.612 23.150 1.00 92.50 83 ARG A C 1
ATOM 669 O O . ARG A 1 83 ? -20.964 1.116 22.039 1.00 92.50 83 ARG A O 1
ATOM 676 N N . VAL A 1 84 ? -20.700 -0.694 23.329 1.00 91.44 84 VAL A N 1
ATOM 677 C CA . VAL A 1 84 ? -20.599 -1.660 22.218 1.00 91.44 84 VAL A CA 1
ATOM 678 C C . VAL A 1 84 ? -21.780 -1.543 21.245 1.00 91.44 84 VAL A C 1
ATOM 680 O O . VAL A 1 84 ? -21.588 -1.659 20.040 1.00 91.44 84 VAL A O 1
ATOM 683 N N . SER A 1 85 ? -22.983 -1.226 21.733 1.00 88.56 85 SER A N 1
ATOM 684 C CA . SER A 1 85 ? -24.163 -0.988 20.888 1.00 88.56 85 SER A CA 1
ATOM 685 C C . SER A 1 85 ? -24.059 0.242 19.972 1.00 88.56 85 SER A C 1
ATOM 687 O O . SER A 1 85 ? -24.845 0.355 19.036 1.00 88.56 85 SER A O 1
ATOM 689 N N . ASN A 1 86 ? -23.099 1.146 20.198 1.00 84.50 86 ASN A N 1
ATOM 690 C CA . ASN A 1 86 ? -22.830 2.291 19.322 1.00 84.50 86 ASN A CA 1
ATOM 691 C C . ASN A 1 86 ? -22.075 1.893 18.044 1.00 84.50 86 ASN A C 1
ATOM 693 O O . ASN A 1 86 ? -22.014 2.685 17.099 1.00 84.50 86 ASN A O 1
ATOM 697 N N . ASN A 1 87 ? -21.483 0.695 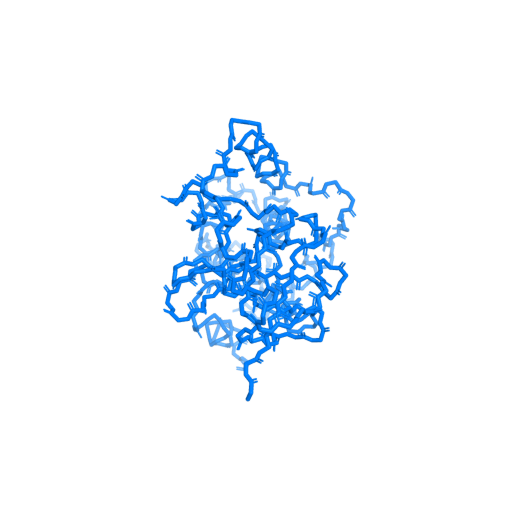18.000 1.00 90.50 87 ASN A N 1
ATOM 698 C CA . ASN A 1 87 ? -20.767 0.200 16.829 1.00 90.50 87 ASN A CA 1
ATOM 699 C C . ASN A 1 87 ? -21.781 -0.121 15.715 1.00 90.50 87 ASN A C 1
ATOM 701 O O . ASN A 1 87 ? -22.392 -1.186 15.693 1.00 90.50 87 ASN A O 1
ATOM 705 N N . SER A 1 88 ? -21.987 0.838 14.807 1.00 82.75 88 SER A N 1
ATOM 706 C CA . SER A 1 88 ? -22.946 0.758 13.697 1.00 82.75 88 SER A CA 1
ATOM 707 C C . SER A 1 88 ? -22.272 0.513 12.340 1.00 82.75 88 SER A C 1
ATOM 709 O O . SER A 1 88 ? -21.179 1.006 12.065 1.00 82.75 88 SER A O 1
ATOM 711 N N . TYR A 1 89 ? -22.962 -0.223 11.462 1.00 80.56 89 TYR A N 1
ATOM 712 C CA . TYR A 1 89 ? -22.500 -0.639 10.124 1.00 80.56 89 TYR A CA 1
ATOM 713 C C . TYR A 1 89 ? -23.131 0.211 9.020 1.00 80.56 89 TYR A C 1
ATOM 715 O O . TYR A 1 89 ? -23.628 -0.290 8.013 1.00 80.56 89 TYR A O 1
ATOM 723 N N . THR A 1 90 ? -23.189 1.518 9.256 1.00 76.62 90 THR A N 1
ATOM 724 C CA . THR A 1 90 ? -23.775 2.499 8.329 1.00 76.62 90 THR A CA 1
ATOM 725 C C . THR A 1 90 ? -22.775 3.589 7.953 1.00 76.62 90 THR A C 1
ATOM 727 O O . THR A 1 90 ? -23.163 4.644 7.463 1.00 76.62 90 THR A O 1
ATOM 730 N N . GLY A 1 91 ? -21.488 3.364 8.233 1.00 72.56 91 GLY A N 1
ATOM 731 C CA . GLY A 1 91 ? -20.436 4.365 8.063 1.00 72.56 91 GLY A CA 1
ATOM 732 C C . GLY A 1 91 ? -19.969 4.541 6.617 1.00 72.56 91 GLY A C 1
ATOM 733 O O . GLY A 1 91 ? -19.406 5.584 6.294 1.00 72.56 91 GLY A O 1
ATOM 734 N N . MET A 1 92 ? -20.200 3.551 5.748 1.00 81.06 92 MET A N 1
ATOM 735 C CA . MET A 1 92 ? -19.825 3.596 4.329 1.00 81.06 92 MET A CA 1
ATOM 736 C C . MET A 1 92 ? -20.965 4.167 3.462 1.00 81.06 92 MET A C 1
ATOM 738 O O . MET A 1 92 ? -21.401 3.550 2.491 1.00 81.06 92 MET A O 1
ATOM 742 N N . ASP A 1 93 ? -21.475 5.345 3.829 1.00 80.38 93 ASP A N 1
ATOM 743 C CA . ASP A 1 93 ? -22.528 6.041 3.077 1.00 80.38 93 ASP A CA 1
ATOM 744 C C . ASP A 1 93 ? -22.043 6.556 1.701 1.00 80.38 93 ASP A C 1
ATOM 746 O O . ASP A 1 93 ? -20.850 6.537 1.388 1.00 80.38 93 ASP A O 1
ATOM 750 N N . GLU A 1 94 ? -22.961 7.031 0.849 1.00 82.06 94 GLU A N 1
ATOM 751 C CA . GLU A 1 94 ? -22.621 7.523 -0.501 1.00 82.06 94 GLU A CA 1
ATOM 752 C C . GLU A 1 94 ? -21.558 8.630 -0.486 1.00 82.06 94 GLU A C 1
ATOM 754 O O . GLU A 1 94 ? -20.737 8.734 -1.405 1.00 82.06 94 GLU A O 1
ATOM 759 N N . LYS A 1 95 ? -21.555 9.462 0.561 1.00 84.62 95 LYS A N 1
ATOM 760 C CA . LYS A 1 95 ? -20.573 10.532 0.727 1.00 84.62 95 LYS A CA 1
ATOM 761 C C . LYS A 1 95 ? -19.195 9.943 1.020 1.00 84.62 95 LYS A C 1
ATOM 763 O O . LYS A 1 95 ? -18.230 10.342 0.371 1.00 84.62 95 LYS A O 1
ATOM 768 N N . GLN A 1 96 ? -19.090 8.992 1.944 1.00 80.50 96 GLN A N 1
ATOM 769 C CA . GLN A 1 96 ? -17.833 8.331 2.287 1.00 80.50 96 GLN A CA 1
ATOM 770 C C . GLN A 1 96 ? -17.304 7.489 1.121 1.00 80.50 96 GLN A C 1
ATOM 772 O O . GLN A 1 96 ? -16.109 7.532 0.831 1.00 80.50 96 GLN A O 1
ATOM 777 N N . GLN A 1 97 ? -18.181 6.794 0.394 1.00 79.81 97 GLN A N 1
ATOM 778 C CA . GLN A 1 97 ? -17.810 6.073 -0.827 1.00 79.81 97 GLN A CA 1
ATOM 779 C C . GLN A 1 97 ? -17.250 7.019 -1.893 1.00 79.81 97 GLN A C 1
ATOM 781 O O . GLN A 1 97 ? -16.254 6.691 -2.541 1.00 79.81 97 GLN A O 1
ATOM 786 N N . ARG A 1 98 ? -17.855 8.204 -2.059 1.00 82.00 98 ARG A N 1
ATOM 787 C CA . ARG A 1 98 ? -17.349 9.237 -2.970 1.00 82.00 98 ARG A CA 1
ATOM 788 C C . ARG A 1 98 ? -15.985 9.755 -2.524 1.00 82.00 98 ARG A C 1
ATOM 790 O O . ARG A 1 98 ? -15.078 9.768 -3.340 1.00 82.00 98 ARG A O 1
ATOM 797 N N . ILE A 1 99 ? -15.808 10.077 -1.241 1.00 77.31 99 ILE A N 1
ATOM 798 C CA . ILE A 1 99 ? -14.515 10.517 -0.689 1.00 77.31 99 ILE A CA 1
ATOM 799 C C . ILE A 1 99 ? -13.432 9.456 -0.911 1.00 77.31 99 ILE A C 1
ATOM 801 O O . ILE A 1 99 ? -12.345 9.784 -1.374 1.00 77.31 99 ILE A O 1
ATOM 805 N N . ASN A 1 100 ? -13.729 8.182 -0.639 1.00 71.62 100 ASN A N 1
ATOM 806 C CA . ASN A 1 100 ? -12.781 7.087 -0.851 1.00 71.62 100 ASN A CA 1
ATOM 807 C C . ASN A 1 100 ? -12.434 6.929 -2.338 1.00 71.62 100 ASN A C 1
ATOM 809 O O . ASN A 1 100 ? -11.275 6.704 -2.678 1.00 71.62 100 ASN A O 1
ATOM 813 N N . ARG A 1 101 ? -13.420 7.070 -3.232 1.00 74.50 101 ARG A N 1
ATOM 814 C CA . ARG A 1 101 ? -13.209 7.018 -4.684 1.00 74.50 101 ARG A CA 1
ATOM 815 C C . ARG A 1 101 ? -12.382 8.198 -5.178 1.00 74.50 101 ARG A C 1
ATOM 817 O O . ARG A 1 101 ? -11.455 7.991 -5.947 1.00 74.50 101 ARG A O 1
ATOM 824 N N . ASP A 1 102 ? -12.689 9.406 -4.726 1.00 73.06 102 ASP A N 1
ATOM 825 C CA . ASP A 1 102 ? -11.969 10.622 -5.100 1.00 73.06 102 ASP A CA 1
ATOM 826 C C . ASP A 1 102 ? -10.531 10.577 -4.579 1.00 73.06 102 ASP A C 1
ATOM 828 O O . ASP A 1 102 ? -9.606 10.895 -5.324 1.00 73.06 102 ASP A O 1
ATOM 832 N N . TYR A 1 103 ? -10.321 10.099 -3.347 1.00 66.62 103 TYR A N 1
ATOM 833 C CA . TYR A 1 103 ? -8.991 9.819 -2.813 1.00 66.62 103 TYR A CA 1
ATOM 834 C C . TYR A 1 103 ? -8.265 8.790 -3.680 1.00 66.62 103 TYR A C 1
ATOM 836 O O . TYR A 1 103 ? -7.181 9.091 -4.164 1.00 66.62 103 TYR A O 1
ATOM 844 N N . ASN A 1 104 ? -8.887 7.640 -3.966 1.00 64.38 104 ASN A N 1
ATOM 845 C CA . ASN A 1 104 ? -8.315 6.601 -4.826 1.00 64.38 104 ASN A CA 1
ATOM 846 C C . ASN A 1 104 ? -7.953 7.127 -6.222 1.00 64.38 104 ASN A C 1
ATOM 848 O O . ASN A 1 104 ? -6.873 6.815 -6.707 1.00 64.38 104 ASN A O 1
ATOM 852 N N . ASN A 1 105 ? -8.802 7.960 -6.825 1.00 62.34 105 ASN A N 1
ATOM 853 C CA . ASN A 1 105 ? -8.561 8.602 -8.118 1.00 62.34 105 ASN A CA 1
ATOM 854 C C . ASN A 1 105 ? -7.453 9.666 -8.051 1.00 62.34 105 ASN A C 1
ATOM 856 O O . ASN A 1 105 ? -6.750 9.908 -9.029 1.00 62.34 105 ASN A O 1
ATOM 860 N N . THR A 1 106 ? -7.315 10.338 -6.908 1.00 56.72 106 THR A N 1
ATOM 861 C CA . THR A 1 106 ? -6.283 11.357 -6.683 1.00 56.72 106 THR A CA 1
ATOM 862 C C . THR A 1 106 ? -4.921 10.709 -6.448 1.00 56.72 106 THR A C 1
ATOM 864 O O . THR A 1 106 ? -3.929 11.189 -6.983 1.00 56.72 106 THR A O 1
ATOM 867 N N . ILE A 1 107 ? -4.864 9.602 -5.701 1.00 52.09 107 ILE A N 1
ATOM 868 C CA . ILE A 1 107 ? -3.628 8.834 -5.470 1.00 52.09 107 ILE A CA 1
ATOM 869 C C . ILE A 1 107 ? -3.280 7.903 -6.636 1.00 52.09 107 ILE A C 1
ATOM 871 O O . ILE A 1 107 ? -2.141 7.465 -6.732 1.00 52.09 107 ILE A O 1
ATOM 875 N N . SER A 1 108 ? -4.244 7.554 -7.497 1.00 51.00 108 SER A N 1
ATOM 876 C CA . SER A 1 108 ? -3.981 6.816 -8.738 1.00 51.00 108 SER A CA 1
ATOM 877 C C . SER A 1 108 ? -3.461 7.723 -9.846 1.00 51.00 108 SER A C 1
ATOM 879 O O . SER A 1 108 ? -3.127 7.230 -10.918 1.00 51.00 108 SER A O 1
ATOM 881 N N . ARG A 1 109 ? -3.420 9.045 -9.629 1.00 50.72 109 ARG A N 1
ATOM 882 C CA . ARG A 1 109 ? -2.695 9.941 -10.523 1.00 50.72 109 ARG A CA 1
ATOM 883 C C . ARG A 1 109 ? -1.201 9.878 -10.184 1.00 50.72 109 ARG A C 1
ATOM 885 O O . ARG A 1 109 ? -0.865 9.920 -9.001 1.00 50.72 109 ARG A O 1
ATOM 892 N N . PRO A 1 110 ? -0.319 9.864 -11.199 1.00 50.69 110 PRO A N 1
ATOM 893 C CA . PRO A 1 110 ? 1.137 9.722 -11.052 1.00 50.69 110 PRO A CA 1
ATOM 894 C C . PRO A 1 110 ? 1.800 10.804 -10.176 1.00 50.69 110 PRO A C 1
ATOM 896 O O . PRO A 1 110 ? 2.944 10.665 -9.756 1.00 50.69 110 PRO A O 1
ATOM 899 N N . TYR A 1 111 ? 1.064 11.862 -9.819 1.00 53.62 111 TYR A N 1
ATOM 900 C CA . TYR A 1 111 ? 1.524 12.950 -8.967 1.00 53.62 111 TYR A CA 1
ATOM 901 C C . TYR A 1 111 ? 0.600 13.101 -7.763 1.00 53.62 111 TYR A C 1
ATOM 903 O O . TYR A 1 111 ? -0.380 13.849 -7.790 1.00 53.62 111 TYR A O 1
ATOM 911 N N . SER A 1 112 ? 0.928 12.411 -6.671 1.00 55.75 112 SER A N 1
ATOM 912 C CA . SER A 1 112 ? 0.362 12.769 -5.374 1.00 55.75 112 SER A CA 1
ATOM 913 C C . SER A 1 112 ? 0.759 14.216 -5.057 1.00 55.75 112 SER A C 1
ATOM 915 O O . SER A 1 112 ? 1.922 14.482 -4.751 1.00 55.75 112 SER A O 1
ATOM 917 N N . LEU A 1 113 ? -0.186 15.155 -5.138 1.00 54.81 113 LEU A N 1
ATOM 918 C CA . LEU A 1 113 ? 0.012 16.552 -4.733 1.00 54.81 113 LEU A CA 1
ATOM 919 C C . LEU A 1 113 ? 0.747 16.622 -3.382 1.00 54.81 113 LEU A C 1
ATOM 921 O O . LEU A 1 113 ? 0.293 16.054 -2.391 1.00 54.81 113 LEU A O 1
ATOM 925 N N . GLY A 1 114 ? 1.892 17.310 -3.359 1.00 67.06 114 GLY A N 1
ATOM 926 C CA . GLY A 1 114 ? 2.704 17.515 -2.155 1.00 67.06 114 GLY A CA 1
ATOM 927 C C . GLY A 1 114 ? 3.724 16.417 -1.827 1.00 67.06 114 GLY A C 1
ATOM 928 O O . GLY A 1 114 ? 4.448 16.571 -0.844 1.00 67.06 114 GLY A O 1
ATOM 929 N N . LYS A 1 115 ? 3.829 15.338 -2.618 1.00 80.62 115 LYS A N 1
ATOM 930 C CA . LYS A 1 115 ? 4.897 14.339 -2.446 1.00 80.62 115 LYS A CA 1
ATOM 931 C C . LYS A 1 115 ? 6.159 14.704 -3.256 1.00 80.62 115 LYS A C 1
ATOM 933 O O . LYS A 1 115 ? 6.030 15.289 -4.333 1.00 80.62 115 LYS A O 1
ATOM 938 N N . PRO A 1 116 ? 7.372 14.370 -2.772 1.00 85.00 116 PRO A N 1
ATOM 939 C CA . PRO A 1 116 ? 8.617 14.692 -3.472 1.00 85.00 116 PRO A CA 1
ATOM 940 C C . PRO A 1 116 ? 8.765 13.962 -4.813 1.00 85.00 116 PRO A C 1
ATOM 942 O O . PRO A 1 116 ? 8.211 12.876 -5.008 1.00 85.00 116 PRO A O 1
ATOM 945 N N . ASN A 1 117 ? 9.551 14.556 -5.713 1.00 87.50 117 ASN A N 1
ATOM 946 C CA . ASN A 1 117 ? 10.016 13.935 -6.952 1.00 87.50 117 ASN A CA 1
ATOM 947 C C . ASN A 1 117 ? 11.396 13.296 -6.716 1.00 87.50 117 ASN A C 1
ATOM 949 O O . ASN A 1 117 ? 12.296 13.954 -6.198 1.00 87.50 117 ASN A O 1
ATOM 953 N N . TYR A 1 118 ? 11.529 12.028 -7.083 1.00 90.44 118 TYR A N 1
ATOM 954 C CA . TYR A 1 118 ? 12.700 11.175 -6.924 1.00 90.44 118 TYR A CA 1
ATOM 955 C C . TYR A 1 118 ? 13.245 10.656 -8.260 1.00 90.44 118 TYR A C 1
ATOM 957 O O . TYR A 1 118 ? 14.253 9.955 -8.245 1.00 90.44 118 TYR A O 1
ATOM 965 N N . LYS A 1 119 ? 12.616 10.988 -9.399 1.00 91.00 119 LYS A N 1
ATOM 966 C CA . LYS A 1 119 ? 12.952 10.421 -10.716 1.00 91.00 119 LYS A CA 1
ATOM 967 C C . LYS A 1 119 ? 14.438 10.528 -11.064 1.00 91.00 119 LYS A C 1
ATOM 969 O O . LYS A 1 119 ? 15.019 9.540 -11.488 1.00 91.00 119 LYS A O 1
ATOM 974 N N . ASP A 1 120 ? 15.071 11.671 -10.797 1.00 88.38 120 ASP A N 1
ATOM 975 C CA . ASP A 1 120 ? 16.505 11.864 -11.068 1.00 88.38 120 ASP A CA 1
ATOM 976 C C . ASP A 1 120 ? 17.386 10.902 -10.253 1.00 88.38 120 ASP A C 1
ATOM 978 O O . ASP A 1 120 ? 18.336 10.316 -10.773 1.00 88.38 120 ASP A O 1
ATOM 982 N N . THR A 1 121 ? 17.056 10.713 -8.971 1.00 91.88 121 THR A N 1
ATOM 983 C CA . THR A 1 121 ? 17.750 9.760 -8.095 1.00 91.88 121 THR A CA 1
ATOM 984 C C . THR A 1 121 ? 17.517 8.330 -8.571 1.00 91.88 121 THR A C 1
ATOM 986 O O . THR A 1 121 ? 18.464 7.556 -8.682 1.00 91.88 121 THR A O 1
ATOM 989 N N . PHE A 1 122 ? 16.267 7.995 -8.897 1.00 95.38 122 PHE A N 1
ATOM 990 C CA . PHE A 1 122 ? 15.896 6.668 -9.378 1.00 95.38 122 PHE A CA 1
ATOM 991 C C . PHE A 1 122 ? 16.611 6.318 -10.676 1.00 95.38 122 PHE A C 1
ATOM 993 O O . PHE A 1 122 ? 17.156 5.225 -10.794 1.00 95.38 122 PHE A O 1
ATOM 1000 N N . TRP A 1 123 ? 16.682 7.256 -11.619 1.00 92.94 123 TRP A N 1
ATOM 1001 C CA . TRP A 1 123 ? 17.402 7.063 -12.869 1.00 92.94 123 TRP A CA 1
ATOM 1002 C C . TRP A 1 123 ? 18.873 6.712 -12.638 1.00 92.94 123 TRP A C 1
ATOM 1004 O O . TRP A 1 123 ? 19.382 5.766 -13.240 1.00 92.94 123 TRP A O 1
ATOM 1014 N N . HIS A 1 124 ? 19.549 7.421 -11.728 1.00 91.81 124 HIS A N 1
ATOM 1015 C CA . HIS A 1 124 ? 20.947 7.136 -11.415 1.00 91.81 124 HIS A CA 1
ATOM 1016 C C . HIS A 1 124 ? 21.149 5.699 -10.910 1.00 91.81 124 HIS A C 1
ATOM 1018 O O . HIS A 1 124 ? 22.047 4.993 -11.378 1.00 91.81 124 HIS A O 1
ATOM 1024 N N . ASP A 1 125 ? 20.293 5.245 -9.997 1.00 93.12 125 ASP A N 1
ATOM 1025 C CA . ASP A 1 125 ? 20.371 3.893 -9.444 1.00 93.12 125 ASP A CA 1
ATOM 1026 C C . ASP A 1 125 ? 20.011 2.819 -10.480 1.00 93.12 125 ASP A C 1
ATOM 1028 O O . ASP A 1 125 ? 20.714 1.814 -10.595 1.00 93.12 125 ASP A O 1
ATOM 1032 N N . ILE A 1 126 ? 18.955 3.043 -11.269 1.00 92.31 126 ILE A N 1
ATOM 1033 C CA . ILE A 1 126 ? 18.504 2.126 -12.326 1.00 92.31 126 ILE A CA 1
ATOM 1034 C C . ILE A 1 126 ? 19.613 1.924 -13.362 1.00 92.31 126 ILE A C 1
ATOM 1036 O O . ILE A 1 126 ? 19.931 0.785 -13.706 1.00 92.31 126 ILE A O 1
ATOM 1040 N N . VAL A 1 127 ? 20.269 2.999 -13.813 1.00 87.25 127 VAL A N 1
ATOM 1041 C CA . VAL A 1 127 ? 21.403 2.904 -14.748 1.00 87.25 127 VAL A CA 1
ATOM 1042 C C . VAL A 1 127 ? 22.543 2.091 -14.148 1.00 87.25 127 VAL A C 1
ATOM 1044 O O . VAL A 1 127 ? 23.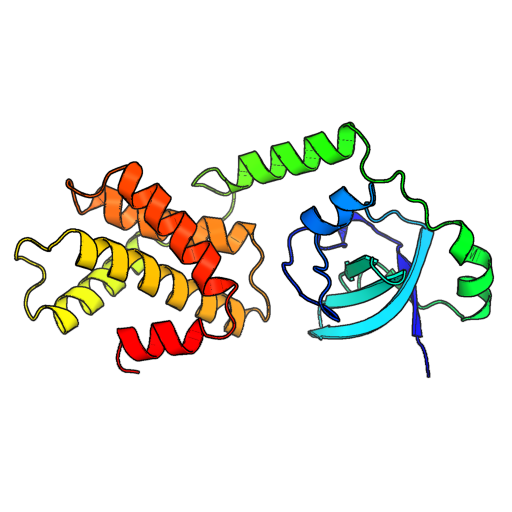100 1.226 -14.830 1.00 87.25 127 VAL A O 1
ATOM 1047 N N . ASN A 1 128 ? 22.882 2.327 -12.878 1.00 87.25 128 ASN A N 1
ATOM 1048 C CA . ASN A 1 128 ? 23.924 1.562 -12.196 1.00 87.25 128 ASN A CA 1
ATOM 1049 C C . ASN A 1 128 ? 23.563 0.067 -12.131 1.00 87.25 128 ASN A C 1
ATOM 1051 O O . ASN A 1 128 ? 24.385 -0.779 -12.494 1.00 87.25 128 ASN A O 1
ATOM 1055 N N . ASN A 1 129 ? 22.325 -0.266 -11.755 1.00 88.06 129 ASN A N 1
ATOM 1056 C CA . ASN A 1 129 ? 21.841 -1.646 -11.673 1.00 88.06 129 ASN A CA 1
ATOM 1057 C C . ASN A 1 129 ? 21.850 -2.352 -13.035 1.00 88.06 129 ASN A C 1
ATOM 1059 O O . ASN A 1 129 ? 22.377 -3.463 -13.158 1.00 88.06 129 ASN A O 1
ATOM 1063 N N . ILE A 1 130 ? 21.314 -1.701 -14.071 1.00 82.00 130 ILE A N 1
ATOM 1064 C CA . ILE A 1 130 ? 21.308 -2.224 -15.442 1.00 82.00 130 ILE A CA 1
ATOM 1065 C C . ILE A 1 130 ? 22.741 -2.444 -15.924 1.00 82.00 130 ILE A C 1
ATOM 1067 O O . ILE A 1 130 ? 23.042 -3.499 -16.487 1.00 82.00 130 ILE A O 1
ATOM 1071 N N . THR A 1 131 ? 23.642 -1.490 -15.672 1.00 80.69 131 THR A N 1
ATOM 1072 C CA . THR A 1 131 ? 25.052 -1.586 -16.077 1.00 80.69 131 THR A CA 1
ATOM 1073 C C . THR A 1 131 ? 25.730 -2.797 -15.445 1.00 80.69 131 THR A C 1
ATOM 1075 O O . THR A 1 131 ? 26.373 -3.565 -16.157 1.00 80.69 131 THR A O 1
ATOM 1078 N N . ILE A 1 132 ? 25.542 -3.013 -14.139 1.00 81.44 132 ILE A N 1
ATOM 1079 C CA . ILE A 1 132 ? 26.103 -4.167 -13.418 1.00 81.44 132 ILE A CA 1
ATOM 1080 C C . ILE A 1 132 ? 25.549 -5.492 -13.962 1.00 81.44 132 ILE A C 1
ATOM 1082 O O . ILE A 1 132 ? 26.266 -6.489 -14.014 1.00 81.44 132 ILE A O 1
ATOM 1086 N N . ARG A 1 133 ? 24.269 -5.534 -14.351 1.00 75.81 133 ARG A N 1
ATOM 1087 C CA . ARG A 1 133 ? 23.607 -6.778 -14.782 1.00 75.81 133 ARG A CA 1
ATOM 1088 C C . ARG A 1 133 ? 23.837 -7.131 -16.249 1.00 75.81 133 ARG A C 1
ATOM 1090 O O . ARG A 1 133 ? 23.771 -8.309 -16.596 1.00 75.81 133 ARG A O 1
ATOM 1097 N N . THR A 1 134 ? 24.060 -6.137 -17.101 1.00 69.38 134 THR A N 1
ATOM 1098 C CA . THR A 1 134 ? 24.166 -6.317 -18.561 1.00 69.38 134 THR A CA 1
ATOM 1099 C C . THR A 1 134 ? 25.589 -6.151 -19.093 1.00 69.38 134 THR A C 1
ATOM 1101 O O . THR A 1 134 ? 25.812 -6.358 -20.287 1.00 69.38 134 THR A O 1
ATOM 1104 N N . ASP A 1 135 ? 26.536 -5.744 -18.240 1.00 65.56 135 ASP A N 1
ATOM 1105 C CA . ASP A 1 135 ? 27.896 -5.304 -18.586 1.00 65.56 135 ASP A CA 1
ATOM 1106 C C . ASP A 1 135 ? 27.950 -4.163 -19.629 1.00 65.56 135 ASP A C 1
ATOM 1108 O O . ASP A 1 135 ? 29.036 -3.784 -20.076 1.00 65.56 135 ASP A O 1
ATOM 1112 N N . ASN A 1 136 ? 26.799 -3.609 -20.050 1.00 60.03 136 ASN A N 1
ATOM 1113 C CA . ASN A 1 136 ? 26.685 -2.496 -20.991 1.00 60.03 136 ASN A CA 1
ATOM 1114 C C . ASN A 1 136 ? 25.228 -1.984 -21.123 1.00 60.03 136 ASN A C 1
ATOM 1116 O O . ASN A 1 136 ? 24.453 -2.537 -21.903 1.00 60.03 136 ASN A O 1
ATOM 1120 N N . TYR A 1 137 ? 24.887 -0.868 -20.468 1.00 55.66 137 TYR A N 1
ATOM 1121 C CA . TYR A 1 137 ? 23.554 -0.245 -20.572 1.00 55.66 137 TYR A CA 1
ATOM 1122 C C . TYR A 1 137 ? 23.278 0.454 -21.920 1.00 55.66 137 TYR A C 1
ATOM 1124 O O . TYR A 1 137 ? 22.146 0.831 -22.195 1.00 55.66 137 TYR A O 1
ATOM 1132 N N . THR A 1 138 ? 24.299 0.653 -22.768 1.00 56.69 138 THR A N 1
ATOM 1133 C CA . THR A 1 138 ? 24.162 1.354 -24.066 1.00 56.69 138 THR A CA 1
ATOM 1134 C C . THR A 1 138 ? 23.723 0.438 -25.212 1.00 56.69 138 THR A C 1
ATOM 1136 O O . THR A 1 138 ? 23.573 0.888 -26.348 1.00 56.69 138 THR A O 1
ATOM 1139 N N . LYS A 1 139 ? 23.540 -0.861 -24.942 1.00 52.56 139 LYS A N 1
ATOM 1140 C CA . LYS A 1 139 ? 22.997 -1.818 -25.911 1.00 52.56 139 LYS A CA 1
ATOM 1141 C C . LYS A 1 139 ? 21.468 -1.874 -25.801 1.00 52.56 139 LYS A C 1
ATOM 1143 O O . LYS A 1 139 ? 20.955 -1.729 -24.696 1.00 52.56 139 LYS A O 1
ATOM 1148 N N . PRO A 1 140 ? 20.753 -2.163 -26.904 1.00 54.53 140 PRO A N 1
ATOM 1149 C CA . PRO A 1 140 ? 19.319 -2.432 -26.855 1.00 54.53 140 PRO A CA 1
ATOM 1150 C C . PRO A 1 140 ? 19.004 -3.517 -25.819 1.00 54.53 140 PRO A C 1
ATOM 1152 O O . PRO A 1 140 ? 19.612 -4.592 -25.847 1.00 54.53 140 PRO A O 1
ATOM 1155 N N . MET A 1 141 ? 18.077 -3.226 -24.910 1.00 65.00 141 MET A N 1
ATOM 1156 C CA . MET A 1 141 ? 17.614 -4.170 -23.896 1.00 65.00 141 MET A CA 1
ATOM 1157 C C . MET A 1 141 ? 16.351 -4.882 -24.368 1.00 65.00 141 MET A C 1
ATOM 1159 O O . MET A 1 141 ? 15.530 -4.323 -25.090 1.00 65.00 141 MET A O 1
ATOM 1163 N N . PHE A 1 142 ? 16.177 -6.136 -23.956 1.00 70.50 142 PHE A N 1
ATOM 1164 C CA . PHE A 1 142 ? 14.915 -6.822 -24.202 1.00 70.50 142 PHE A CA 1
ATOM 1165 C C . PHE A 1 142 ? 13.849 -6.297 -23.243 1.00 70.50 142 PHE A C 1
ATOM 1167 O O . PHE A 1 142 ? 14.108 -6.167 -22.048 1.00 70.50 142 PHE A O 1
ATOM 1174 N N . MET A 1 143 ? 12.627 -6.100 -23.743 1.00 79.31 143 MET A N 1
ATOM 1175 C CA . MET A 1 143 ? 11.513 -5.590 -22.941 1.00 79.31 143 MET A CA 1
ATOM 1176 C C . MET A 1 143 ? 11.301 -6.327 -21.601 1.00 79.31 143 MET A C 1
ATOM 1178 O O . MET A 1 143 ? 11.181 -5.661 -20.575 1.00 79.31 143 MET A O 1
ATOM 1182 N N . PRO A 1 144 ? 11.358 -7.675 -21.524 1.00 80.94 144 PRO A N 1
ATOM 1183 C CA . PRO A 1 144 ? 11.258 -8.370 -20.239 1.00 80.94 144 PRO A CA 1
ATOM 1184 C C . PRO A 1 144 ? 12.304 -7.934 -19.204 1.00 80.94 144 PRO A C 1
ATOM 1186 O O . PRO A 1 144 ? 12.012 -7.927 -18.016 1.00 80.94 144 PRO A O 1
ATOM 1189 N N . GLN A 1 145 ? 13.507 -7.538 -19.635 1.00 80.31 145 GLN A N 1
ATOM 1190 C CA . GLN A 1 145 ? 14.557 -7.058 -18.733 1.00 80.31 145 GLN A CA 1
ATOM 1191 C C . GLN A 1 145 ? 14.238 -5.668 -18.179 1.00 80.31 145 GLN A C 1
ATOM 1193 O O . GLN A 1 145 ? 14.542 -5.410 -17.017 1.00 80.31 145 GLN A O 1
ATOM 1198 N N . LEU A 1 146 ? 13.634 -4.797 -18.994 1.00 84.19 146 LEU A N 1
ATOM 1199 C CA . LEU A 1 146 ? 13.172 -3.476 -18.565 1.00 84.19 146 LEU A CA 1
ATOM 1200 C C . LEU A 1 146 ? 12.010 -3.600 -17.581 1.00 84.19 146 LEU A C 1
ATOM 1202 O O . LEU A 1 146 ? 12.055 -3.003 -16.512 1.00 84.19 146 LEU A O 1
ATOM 1206 N N . ILE A 1 147 ? 11.023 -4.443 -17.896 1.00 89.12 147 ILE A N 1
ATOM 1207 C CA . ILE A 1 147 ? 9.890 -4.728 -17.006 1.00 89.12 147 ILE A CA 1
ATOM 1208 C C . ILE A 1 147 ? 10.389 -5.307 -15.678 1.00 89.12 147 ILE A C 1
ATOM 1210 O O . ILE A 1 147 ? 9.985 -4.845 -14.613 1.00 89.12 147 ILE A O 1
ATOM 1214 N N . ASP A 1 148 ? 11.273 -6.309 -15.716 1.00 92.19 148 ASP A N 1
ATOM 1215 C CA . ASP A 1 148 ? 11.805 -6.908 -14.493 1.00 92.19 148 ASP A CA 1
ATOM 1216 C C . ASP A 1 148 ? 12.598 -5.891 -13.660 1.00 92.19 148 ASP A C 1
ATOM 1218 O O . ASP A 1 148 ? 12.438 -5.868 -12.441 1.00 92.19 148 ASP A O 1
ATOM 1222 N N . GLU A 1 149 ? 13.391 -5.014 -14.286 1.00 92.81 149 GLU A N 1
ATOM 1223 C CA . GLU A 1 149 ? 14.127 -3.971 -13.562 1.00 92.81 149 GLU A CA 1
ATOM 1224 C C . GLU A 1 149 ? 13.187 -2.932 -12.961 1.00 92.81 149 GLU A C 1
ATOM 1226 O O . GLU A 1 149 ? 13.316 -2.622 -11.781 1.00 92.81 149 GLU A O 1
ATOM 1231 N N . CYS A 1 150 ? 12.204 -2.454 -13.726 1.00 95.31 150 CYS A N 1
ATOM 1232 C CA . CYS A 1 150 ? 11.193 -1.517 -13.248 1.00 95.31 150 CYS A CA 1
ATOM 1233 C C . CYS A 1 150 ? 10.460 -2.077 -12.025 1.00 95.31 150 CYS A C 1
ATOM 1235 O O . CYS A 1 150 ? 10.341 -1.412 -10.993 1.00 95.31 150 CYS A O 1
ATOM 1237 N N . VAL A 1 151 ? 10.006 -3.330 -12.114 1.00 97.31 151 VAL A N 1
ATOM 1238 C CA . VAL A 1 151 ? 9.277 -3.997 -11.034 1.00 97.31 151 VAL A CA 1
ATOM 1239 C C . VAL A 1 151 ? 10.166 -4.195 -9.808 1.00 97.31 151 VAL A C 1
ATOM 1241 O O . VAL A 1 151 ? 9.763 -3.837 -8.701 1.00 97.31 151 VAL A O 1
ATOM 1244 N N . MET A 1 152 ? 11.365 -4.753 -9.981 1.00 97.25 152 MET A N 1
ATOM 1245 C CA . MET A 1 152 ? 12.231 -5.102 -8.851 1.00 97.25 152 MET A CA 1
ATOM 1246 C C . MET A 1 152 ? 12.820 -3.868 -8.174 1.00 97.25 152 MET A C 1
ATOM 1248 O O . MET A 1 152 ? 12.857 -3.833 -6.945 1.00 97.25 152 MET A O 1
ATOM 1252 N N . TYR A 1 153 ? 13.180 -2.833 -8.936 1.00 97.69 153 TYR A N 1
ATOM 1253 C CA . TYR A 1 153 ? 13.654 -1.571 -8.374 1.00 97.69 153 TYR A CA 1
ATOM 1254 C C . TYR A 1 153 ? 12.548 -0.871 -7.578 1.00 97.69 153 TYR A C 1
ATOM 1256 O O . TYR A 1 153 ? 12.758 -0.469 -6.433 1.00 97.69 153 TYR A O 1
ATOM 1264 N N . ALA A 1 154 ? 11.330 -0.790 -8.130 1.00 97.25 154 ALA A N 1
ATOM 1265 C CA . ALA A 1 154 ? 10.195 -0.224 -7.406 1.00 97.25 154 ALA A CA 1
ATOM 1266 C C . ALA A 1 154 ? 9.886 -1.001 -6.116 1.00 97.25 154 ALA A C 1
ATOM 1268 O O . ALA A 1 154 ? 9.598 -0.385 -5.085 1.00 97.25 154 ALA A O 1
ATOM 1269 N N . CYS A 1 155 ? 9.966 -2.336 -6.153 1.00 97.31 155 CYS A N 1
ATOM 1270 C CA . CYS A 1 155 ? 9.823 -3.175 -4.967 1.00 97.31 155 CYS A CA 1
ATOM 1271 C C . CYS A 1 155 ? 10.924 -2.912 -3.930 1.00 97.31 155 CYS A C 1
ATOM 1273 O O . CYS A 1 155 ? 10.579 -2.726 -2.763 1.00 97.31 155 CYS A O 1
ATOM 1275 N N . ASP A 1 156 ? 12.196 -2.843 -4.335 1.00 97.25 156 ASP A N 1
ATOM 1276 C CA . ASP A 1 156 ? 13.339 -2.566 -3.447 1.00 97.25 156 ASP A CA 1
ATOM 1277 C C . ASP A 1 156 ? 13.136 -1.241 -2.697 1.00 97.25 156 ASP A C 1
ATOM 1279 O O . ASP A 1 156 ? 13.077 -1.206 -1.466 1.00 97.25 156 ASP A O 1
ATOM 1283 N N . ILE A 1 157 ? 12.866 -0.156 -3.430 1.00 96.62 157 ILE A N 1
ATOM 1284 C CA . ILE A 1 157 ? 12.653 1.171 -2.835 1.00 96.62 157 ILE A CA 1
ATOM 1285 C C . ILE A 1 157 ? 11.439 1.184 -1.902 1.00 96.62 157 ILE A C 1
ATOM 1287 O O . ILE A 1 157 ? 11.504 1.716 -0.792 1.00 96.62 157 ILE A O 1
ATOM 1291 N N . CYS A 1 158 ? 10.319 0.585 -2.302 1.00 95.44 158 CYS A N 1
ATOM 1292 C CA . CYS A 1 158 ? 9.146 0.520 -1.435 1.00 95.44 158 CYS A CA 1
ATOM 1293 C C . CYS A 1 158 ? 9.418 -0.273 -0.145 1.00 95.44 158 CYS A C 1
ATOM 1295 O O . CYS A 1 158 ? 8.972 0.136 0.932 1.00 95.44 158 CYS A O 1
ATOM 1297 N N . LEU A 1 159 ? 10.159 -1.383 -0.226 1.00 95.25 159 LEU A N 1
ATOM 1298 C CA . LEU A 1 159 ? 10.570 -2.162 0.944 1.00 95.25 159 LEU A CA 1
ATOM 1299 C C . LEU A 1 159 ? 11.518 -1.358 1.839 1.00 95.25 159 LEU A C 1
ATOM 1301 O O . LEU A 1 159 ? 11.336 -1.351 3.058 1.00 95.25 159 LEU A O 1
ATOM 1305 N N . GLU A 1 160 ? 12.455 -0.599 1.268 1.00 94.50 160 GLU A N 1
ATOM 1306 C CA . GLU A 1 160 ? 13.303 0.309 2.040 1.00 94.50 160 GLU A CA 1
ATOM 1307 C C . GLU A 1 160 ? 12.495 1.378 2.783 1.00 94.50 160 GLU A C 1
ATOM 1309 O O . GLU A 1 160 ? 12.728 1.619 3.974 1.00 94.50 160 GLU A O 1
ATOM 1314 N N . PHE A 1 161 ? 11.538 2.019 2.106 1.00 92.00 161 PHE A N 1
ATOM 1315 C CA . PHE A 1 161 ? 10.649 2.999 2.730 1.00 92.00 161 PHE A CA 1
ATOM 1316 C C . PHE A 1 161 ? 9.831 2.351 3.848 1.00 92.00 161 PHE A C 1
ATOM 1318 O O . PHE A 1 161 ? 9.776 2.891 4.954 1.00 92.00 161 PHE A O 1
ATOM 1325 N N . LYS A 1 162 ? 9.264 1.162 3.603 1.00 90.62 162 LYS A N 1
ATOM 1326 C CA . LYS A 1 162 ? 8.533 0.382 4.611 1.00 90.62 162 LYS A CA 1
ATOM 1327 C C . LYS A 1 162 ? 9.414 0.063 5.819 1.00 90.62 162 LYS A C 1
ATOM 1329 O O . LYS A 1 162 ? 8.955 0.207 6.947 1.00 90.62 162 LYS A O 1
ATOM 1334 N N . LYS A 1 163 ? 10.675 -0.320 5.606 1.00 90.81 163 LYS A N 1
ATOM 1335 C CA . LYS A 1 163 ? 11.639 -0.635 6.670 1.00 90.81 163 LYS A CA 1
ATOM 1336 C C . LYS A 1 163 ? 12.006 0.596 7.499 1.00 90.81 163 LYS A C 1
ATOM 1338 O O . LYS A 1 163 ? 12.060 0.508 8.723 1.00 90.81 163 LYS A O 1
ATOM 1343 N N . LYS A 1 164 ? 12.227 1.746 6.852 1.00 89.06 164 LYS A N 1
ATOM 1344 C CA . LYS A 1 164 ? 12.587 3.013 7.519 1.00 89.06 164 LYS A CA 1
ATOM 1345 C C . LYS A 1 164 ? 11.398 3.644 8.258 1.00 89.06 164 LYS A C 1
ATOM 1347 O O . LYS A 1 164 ? 11.581 4.184 9.344 1.00 89.06 164 LYS A O 1
ATOM 1352 N N . ALA A 1 165 ? 10.193 3.566 7.692 1.00 82.69 165 ALA A N 1
ATOM 1353 C CA . ALA A 1 165 ? 8.979 4.177 8.246 1.00 82.69 165 ALA A CA 1
ATOM 1354 C C . ALA A 1 165 ? 8.110 3.213 9.084 1.00 82.69 165 ALA A C 1
ATOM 1356 O O . ALA A 1 165 ? 7.129 3.635 9.695 1.00 82.69 165 ALA A O 1
ATOM 1357 N N . GLY A 1 166 ? 8.418 1.914 9.095 1.00 82.25 166 GLY A N 1
ATOM 1358 C CA . GLY A 1 166 ? 7.639 0.845 9.737 1.00 82.25 166 GLY A CA 1
ATOM 1359 C C . GLY A 1 166 ? 6.378 0.414 8.969 1.00 82.25 166 GLY A C 1
ATOM 1360 O O . GLY A 1 166 ? 5.930 -0.726 9.095 1.00 82.25 166 GLY A O 1
ATOM 1361 N N . THR A 1 167 ? 5.797 1.299 8.156 1.00 81.75 167 THR A N 1
ATOM 1362 C CA . THR A 1 167 ? 4.676 1.006 7.247 1.00 81.75 167 THR A CA 1
ATOM 1363 C C . THR A 1 167 ? 4.866 1.733 5.925 1.00 81.75 167 THR A C 1
ATOM 1365 O O . THR A 1 167 ? 5.496 2.788 5.888 1.00 81.75 167 THR A O 1
ATOM 1368 N N . LEU A 1 168 ? 4.284 1.193 4.853 1.00 85.69 168 LEU A N 1
ATOM 1369 C CA . LEU A 1 168 ? 4.169 1.882 3.573 1.00 85.69 168 LEU A CA 1
ATOM 1370 C C . LEU A 1 168 ? 2.684 2.013 3.211 1.00 85.69 168 LEU A C 1
ATOM 1372 O O . LEU A 1 168 ? 2.068 1.023 2.813 1.00 85.69 168 LEU A O 1
ATOM 1376 N N . PRO A 1 169 ? 2.090 3.204 3.382 1.00 83.88 169 PRO A N 1
ATOM 1377 C CA . PRO A 1 169 ? 0.732 3.476 2.931 1.00 83.88 169 PRO A CA 1
ATOM 1378 C C . PRO A 1 169 ? 0.571 3.255 1.421 1.00 83.88 169 PRO A C 1
ATOM 1380 O O . PRO A 1 169 ? 1.492 3.524 0.646 1.00 83.88 169 PRO A O 1
ATOM 1383 N N . ASN A 1 170 ? -0.610 2.805 0.987 1.00 82.75 170 ASN A N 1
ATOM 1384 C CA . ASN A 1 170 ? -0.860 2.478 -0.424 1.00 82.75 170 ASN A CA 1
ATOM 1385 C C . ASN A 1 170 ? -0.644 3.673 -1.374 1.00 82.75 170 ASN A C 1
ATOM 1387 O O . ASN A 1 170 ? -0.220 3.507 -2.512 1.00 82.75 170 ASN A O 1
ATOM 1391 N N . ASP A 1 171 ? -0.904 4.896 -0.917 1.00 80.25 171 ASP A N 1
ATOM 1392 C CA . ASP A 1 171 ? -0.669 6.102 -1.711 1.00 80.25 171 ASP A CA 1
ATOM 1393 C C . ASP A 1 171 ? 0.823 6.407 -1.903 1.00 80.25 171 ASP A C 1
ATOM 1395 O O . ASP A 1 171 ? 1.205 6.952 -2.935 1.00 80.25 171 ASP A O 1
ATOM 1399 N N . TRP A 1 172 ? 1.674 6.045 -0.939 1.00 86.31 172 TRP A N 1
ATOM 1400 C CA . TRP A 1 172 ? 3.129 6.116 -1.087 1.00 86.31 172 TRP A CA 1
ATOM 1401 C C . TRP A 1 172 ? 3.674 4.996 -1.965 1.00 86.31 172 TRP A C 1
ATOM 1403 O O . TRP A 1 172 ? 4.545 5.270 -2.785 1.00 86.31 172 TRP A O 1
ATOM 1413 N N . LEU A 1 173 ? 3.130 3.781 -1.845 1.00 89.94 173 LEU A N 1
ATOM 1414 C CA . LEU A 1 173 ? 3.440 2.675 -2.754 1.00 89.94 173 LEU A CA 1
ATOM 1415 C C . LEU A 1 173 ? 3.174 3.101 -4.200 1.00 89.94 173 LEU A C 1
ATOM 1417 O O . LEU A 1 173 ? 4.100 3.140 -5.003 1.00 89.94 173 LEU A O 1
ATOM 1421 N N . LYS A 1 174 ? 1.943 3.527 -4.508 1.00 88.75 174 LYS A N 1
ATOM 1422 C CA . LYS A 1 174 ? 1.562 3.960 -5.862 1.00 88.75 174 LYS A CA 1
ATOM 1423 C C . LYS A 1 174 ? 2.404 5.125 -6.369 1.00 88.75 174 LYS A C 1
ATOM 1425 O O . LYS A 1 174 ? 2.793 5.122 -7.530 1.00 88.75 174 LYS A O 1
ATOM 1430 N N . HIS A 1 175 ? 2.711 6.094 -5.506 1.00 89.00 175 HIS A N 1
ATOM 1431 C CA . HIS A 1 175 ? 3.559 7.234 -5.858 1.00 89.00 175 HIS A CA 1
ATOM 1432 C C . HIS A 1 175 ? 4.980 6.811 -6.243 1.00 89.00 175 HIS A C 1
ATOM 1434 O O . HIS A 1 175 ? 5.475 7.229 -7.285 1.00 89.00 175 HIS A O 1
ATOM 1440 N N . ILE A 1 176 ? 5.626 5.971 -5.430 1.00 92.69 176 ILE A N 1
ATOM 1441 C CA . ILE A 1 176 ? 6.982 5.477 -5.707 1.00 92.69 176 ILE A CA 1
ATOM 1442 C C . ILE A 1 176 ? 6.977 4.626 -6.978 1.00 92.69 176 ILE A C 1
ATOM 1444 O O . ILE A 1 176 ? 7.759 4.893 -7.886 1.00 92.69 176 ILE A O 1
ATOM 1448 N N . SER A 1 177 ? 6.071 3.647 -7.070 1.00 94.06 177 SER A N 1
ATOM 1449 C CA . SER A 1 177 ? 5.962 2.758 -8.232 1.00 94.06 177 SER A CA 1
ATOM 1450 C C . SER A 1 177 ? 5.714 3.531 -9.525 1.00 94.06 177 SER A C 1
ATOM 1452 O O . SER A 1 177 ? 6.363 3.257 -10.532 1.00 94.06 177 SER A O 1
ATOM 1454 N N . SER A 1 178 ? 4.839 4.540 -9.485 1.00 91.88 178 SER A N 1
ATOM 1455 C CA . SER A 1 178 ? 4.572 5.385 -10.644 1.00 91.88 178 SER A CA 1
ATOM 1456 C C . SER A 1 178 ? 5.791 6.200 -11.052 1.00 91.88 178 SER A C 1
ATOM 1458 O O . SER A 1 178 ? 6.052 6.293 -12.239 1.00 91.88 178 SER A O 1
ATOM 1460 N N . GLN A 1 179 ? 6.550 6.768 -10.110 1.00 92.31 179 GLN A N 1
ATOM 1461 C CA . GLN A 1 179 ? 7.760 7.516 -10.461 1.00 92.31 179 GLN A CA 1
ATOM 1462 C C . GLN A 1 179 ? 8.857 6.635 -11.045 1.00 92.31 179 GLN A C 1
ATOM 1464 O O . GLN A 1 179 ? 9.596 7.095 -11.907 1.00 92.31 179 GLN A O 1
ATOM 1469 N N . VAL A 1 180 ? 8.963 5.382 -10.599 1.00 95.19 180 VAL A N 1
ATOM 1470 C CA . VAL A 1 180 ? 9.851 4.419 -11.256 1.00 95.19 180 VAL A CA 1
ATOM 1471 C C . VAL A 1 180 ? 9.370 4.170 -12.684 1.00 95.19 180 VAL A C 1
ATOM 1473 O O . VAL A 1 180 ? 10.170 4.315 -13.597 1.00 95.19 180 VAL A O 1
ATOM 1476 N N . CYS A 1 181 ? 8.078 3.905 -12.906 1.00 93.00 181 CYS A N 1
ATOM 1477 C CA . CYS A 1 181 ? 7.544 3.737 -14.264 1.00 93.00 181 CYS A CA 1
ATOM 1478 C C . CYS A 1 181 ? 7.762 4.989 -15.134 1.00 93.00 181 CYS A C 1
ATOM 1480 O O . CYS A 1 181 ? 8.187 4.854 -16.269 1.00 93.00 181 CYS A O 1
ATOM 1482 N N . ASP A 1 182 ? 7.572 6.201 -14.594 1.00 90.31 182 ASP A N 1
ATOM 1483 C CA . ASP A 1 182 ? 7.851 7.461 -15.302 1.00 90.31 182 ASP A CA 1
ATOM 1484 C C . ASP A 1 182 ? 9.306 7.531 -15.793 1.00 90.31 182 ASP A C 1
ATOM 1486 O O . ASP A 1 182 ? 9.551 8.002 -16.897 1.00 90.31 182 ASP A O 1
ATOM 1490 N N . VAL A 1 183 ? 10.274 7.053 -15.001 1.00 92.38 183 VAL A N 1
ATOM 1491 C CA . VAL A 1 183 ? 11.680 6.979 -15.433 1.00 92.38 183 VAL A CA 1
ATOM 1492 C C . VAL A 1 183 ? 11.839 6.015 -16.610 1.00 92.38 183 VAL A C 1
ATOM 1494 O O . VAL A 1 183 ? 12.589 6.311 -17.535 1.00 92.38 183 VAL A O 1
ATOM 1497 N N . PHE A 1 184 ? 11.139 4.879 -16.609 1.00 91.00 184 PHE A N 1
ATOM 1498 C CA . PHE A 1 184 ? 11.208 3.944 -17.732 1.00 91.00 184 PHE A CA 1
ATOM 1499 C C . PHE A 1 184 ? 10.552 4.516 -18.996 1.00 91.00 184 PHE A C 1
ATOM 1501 O O . PHE A 1 184 ? 11.191 4.505 -20.045 1.00 91.00 184 PHE A O 1
ATOM 1508 N N . ASP A 1 185 ? 9.359 5.102 -18.883 1.00 86.56 185 ASP A N 1
ATOM 1509 C CA . ASP A 1 185 ? 8.672 5.786 -19.987 1.00 86.56 185 ASP A CA 1
ATOM 1510 C C . ASP A 1 185 ? 9.521 6.925 -20.590 1.00 86.56 185 ASP A C 1
ATOM 1512 O O . ASP A 1 185 ? 9.522 7.140 -21.800 1.00 86.56 185 ASP A O 1
ATOM 1516 N N . GLU A 1 186 ? 10.244 7.683 -19.754 1.00 88.62 186 GLU A N 1
ATOM 1517 C CA . GLU A 1 186 ? 11.057 8.829 -20.190 1.00 88.62 186 GLU A CA 1
ATOM 1518 C C . GLU A 1 186 ? 12.359 8.423 -20.895 1.00 88.62 186 GLU A C 1
ATOM 1520 O O . GLU A 1 186 ? 12.889 9.202 -21.693 1.00 88.62 186 GLU A O 1
ATOM 1525 N N . HIS A 1 187 ? 12.886 7.230 -20.605 1.00 86.56 187 HIS A N 1
ATOM 1526 C CA . HIS A 1 187 ? 14.211 6.804 -21.061 1.00 86.56 187 HIS A CA 1
ATOM 1527 C C . HIS A 1 187 ? 14.209 5.624 -22.044 1.00 86.56 187 HIS A C 1
ATOM 1529 O O . HIS A 1 187 ? 15.227 5.416 -22.710 1.00 86.56 187 HIS A O 1
ATOM 1535 N N . PHE A 1 188 ? 13.104 4.885 -22.176 1.00 80.56 188 PHE A N 1
ATOM 1536 C CA . PHE A 1 188 ? 12.982 3.740 -23.081 1.00 80.56 188 PHE A CA 1
ATOM 1537 C C . PHE A 1 188 ? 11.738 3.891 -23.963 1.00 80.56 188 PHE A C 1
ATOM 1539 O O . PHE A 1 188 ? 10.620 3.663 -23.514 1.00 80.56 188 PHE A O 1
ATOM 1546 N N . GLU A 1 189 ? 11.929 4.251 -25.236 1.00 77.94 189 GLU A N 1
ATOM 1547 C CA . GLU A 1 189 ? 10.825 4.512 -26.180 1.00 77.94 189 GLU A CA 1
ATOM 1548 C C . GLU A 1 189 ? 9.914 3.293 -26.395 1.00 77.94 189 GLU A C 1
ATOM 1550 O O . GLU A 1 189 ? 8.734 3.438 -26.715 1.00 77.94 189 GLU A O 1
ATOM 1555 N N . GLU A 1 190 ? 10.453 2.084 -26.234 1.00 74.19 190 GLU A N 1
ATOM 1556 C CA . GLU A 1 190 ? 9.697 0.840 -26.312 1.00 74.19 190 GLU A CA 1
ATOM 1557 C C . GLU A 1 190 ? 8.744 0.611 -25.128 1.00 74.19 190 GLU A C 1
ATOM 1559 O O . GLU A 1 190 ? 7.857 -0.234 -25.239 1.00 74.19 190 GLU A O 1
ATOM 1564 N N . PHE A 1 191 ? 8.930 1.307 -24.002 1.00 78.00 191 PHE A N 1
ATOM 1565 C CA . PHE A 1 191 ? 8.180 1.097 -22.766 1.00 78.00 191 PHE A CA 1
ATOM 1566 C C . PHE A 1 191 ? 6.890 1.926 -22.801 1.00 78.00 191 PHE A C 1
ATOM 1568 O O . PHE A 1 191 ? 6.902 3.139 -22.600 1.00 78.00 191 PHE A O 1
ATOM 1575 N N . THR A 1 192 ? 5.771 1.277 -23.129 1.00 80.44 192 THR A N 1
ATOM 1576 C CA . THR A 1 192 ? 4.490 1.959 -23.357 1.00 80.44 192 THR A CA 1
ATOM 1577 C C . THR A 1 192 ? 3.583 1.919 -22.127 1.00 80.44 192 THR A C 1
ATOM 1579 O O . THR A 1 192 ? 3.859 1.231 -21.143 1.00 80.44 192 THR A O 1
ATOM 1582 N N . ASP A 1 193 ? 2.427 2.586 -22.220 1.00 79.19 193 ASP A N 1
ATOM 1583 C CA . ASP A 1 193 ? 1.359 2.510 -21.213 1.00 79.19 193 ASP A CA 1
ATOM 1584 C C . ASP A 1 193 ? 0.975 1.058 -20.860 1.00 79.19 193 ASP A C 1
ATOM 1586 O O . ASP A 1 193 ? 0.611 0.771 -19.719 1.00 79.19 193 ASP A O 1
ATOM 1590 N N . TYR A 1 194 ? 1.083 0.123 -21.815 1.00 84.31 194 TYR A N 1
ATOM 1591 C CA . TYR A 1 194 ? 0.810 -1.293 -21.565 1.00 84.31 194 TYR A CA 1
ATOM 1592 C C . TYR A 1 194 ? 1.830 -1.911 -20.597 1.00 84.31 194 TYR A C 1
ATOM 1594 O O . TYR A 1 194 ? 1.446 -2.574 -19.630 1.00 84.31 194 TYR A O 1
ATOM 1602 N N . GLU A 1 195 ? 3.127 -1.689 -20.828 1.00 86.38 195 GLU A N 1
ATOM 1603 C CA . GLU A 1 195 ? 4.193 -2.173 -19.949 1.00 86.38 195 GLU A CA 1
ATOM 1604 C C . GLU A 1 195 ? 4.153 -1.500 -18.577 1.00 86.38 195 GLU A C 1
ATOM 1606 O O . GLU A 1 195 ? 4.354 -2.173 -17.561 1.00 86.38 195 GLU A O 1
ATOM 1611 N N . ARG A 1 196 ? 3.825 -0.204 -18.528 1.00 91.44 196 ARG A N 1
ATOM 1612 C CA . ARG A 1 196 ? 3.570 0.520 -17.277 1.00 91.44 196 ARG A CA 1
ATOM 1613 C C . ARG A 1 196 ? 2.468 -0.152 -16.461 1.00 91.44 196 ARG A C 1
ATOM 1615 O O . ARG A 1 196 ? 2.671 -0.421 -15.275 1.00 91.44 196 ARG A O 1
ATOM 1622 N N . ASP A 1 197 ? 1.317 -0.433 -17.068 1.00 88.62 197 ASP A N 1
ATOM 1623 C CA . ASP A 1 197 ? 0.195 -1.071 -16.372 1.00 88.62 197 ASP A CA 1
ATOM 1624 C C . ASP A 1 197 ? 0.561 -2.483 -15.885 1.00 88.62 197 ASP A C 1
ATOM 1626 O O . ASP A 1 197 ? 0.225 -2.854 -14.753 1.00 88.62 197 ASP A O 1
ATOM 1630 N N . ASP A 1 198 ? 1.293 -3.270 -16.685 1.00 90.06 198 ASP A N 1
ATOM 1631 C CA . ASP A 1 198 ? 1.814 -4.574 -16.246 1.00 90.06 198 ASP A CA 1
ATOM 1632 C C . ASP A 1 198 ? 2.761 -4.423 -15.044 1.00 90.06 198 ASP A C 1
ATOM 1634 O O . ASP A 1 198 ? 2.602 -5.111 -14.030 1.00 90.06 198 ASP A O 1
ATOM 1638 N N . CYS A 1 199 ? 3.696 -3.470 -15.099 1.00 94.12 199 CYS A N 1
ATOM 1639 C CA . CYS A 1 199 ? 4.626 -3.202 -14.004 1.00 94.12 199 CYS A CA 1
ATOM 1640 C C . CYS A 1 199 ? 3.891 -2.815 -12.721 1.00 94.12 199 CYS A C 1
ATOM 1642 O O . CYS A 1 199 ? 4.131 -3.426 -11.678 1.00 94.12 199 CYS A O 1
ATOM 1644 N N . MET A 1 200 ? 2.958 -1.863 -12.788 1.00 92.69 200 MET A N 1
ATOM 1645 C CA . MET A 1 200 ? 2.183 -1.413 -11.627 1.00 92.69 200 MET A CA 1
ATOM 1646 C C . MET A 1 200 ? 1.420 -2.570 -10.968 1.00 92.69 200 MET A C 1
ATOM 1648 O O . MET A 1 200 ? 1.493 -2.744 -9.747 1.00 92.69 200 MET A O 1
ATOM 1652 N N . ASN A 1 201 ? 0.767 -3.419 -11.768 1.00 91.38 201 ASN A N 1
ATOM 1653 C CA . ASN A 1 201 ? 0.064 -4.605 -11.271 1.00 91.38 201 ASN A CA 1
ATOM 1654 C C . ASN A 1 201 ? 1.024 -5.627 -10.636 1.00 91.38 201 ASN A C 1
ATOM 1656 O O . ASN A 1 201 ? 0.737 -6.203 -9.578 1.00 91.38 201 ASN A O 1
ATOM 1660 N N . ARG A 1 202 ? 2.185 -5.865 -11.260 1.00 96.00 202 ARG A N 1
ATOM 1661 C CA . ARG A 1 202 ? 3.207 -6.785 -10.740 1.00 96.00 202 ARG A CA 1
ATOM 1662 C C . ARG A 1 202 ? 3.810 -6.286 -9.429 1.00 96.00 202 ARG A C 1
ATOM 1664 O O . ARG A 1 202 ? 3.972 -7.101 -8.518 1.00 96.00 202 ARG A O 1
ATOM 1671 N N . ILE A 1 203 ? 4.095 -4.990 -9.318 1.00 95.69 203 ILE A N 1
ATOM 1672 C CA . ILE A 1 203 ? 4.636 -4.366 -8.104 1.00 95.69 203 ILE A CA 1
ATOM 1673 C C . ILE A 1 203 ? 3.644 -4.518 -6.949 1.00 95.69 203 ILE A C 1
ATOM 1675 O O . ILE A 1 203 ? 4.015 -5.034 -5.893 1.00 95.69 203 ILE A O 1
ATOM 1679 N N . GLU A 1 204 ? 2.372 -4.158 -7.157 1.00 91.19 204 GLU A N 1
ATOM 1680 C CA . GLU A 1 204 ? 1.336 -4.293 -6.124 1.00 91.19 204 GLU A CA 1
ATOM 1681 C C . GLU A 1 204 ? 1.207 -5.748 -5.647 1.00 91.19 204 GLU A 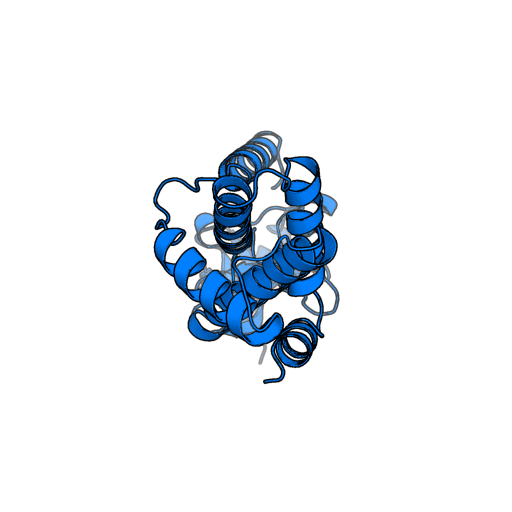C 1
ATOM 1683 O O . GLU A 1 204 ? 1.124 -6.012 -4.444 1.00 91.19 204 GLU A O 1
ATOM 1688 N N . ARG A 1 205 ? 1.271 -6.718 -6.565 1.00 92.62 205 ARG A N 1
ATOM 1689 C CA . ARG A 1 205 ? 1.237 -8.142 -6.211 1.00 92.62 205 ARG A CA 1
ATOM 1690 C C . ARG A 1 205 ? 2.464 -8.582 -5.406 1.00 92.62 205 ARG A C 1
ATOM 1692 O O . ARG A 1 205 ? 2.309 -9.315 -4.430 1.00 92.62 205 ARG A O 1
ATOM 1699 N N . ILE A 1 206 ? 3.669 -8.181 -5.816 1.00 94.75 206 ILE A N 1
ATOM 1700 C CA . ILE A 1 206 ? 4.920 -8.618 -5.180 1.00 94.75 206 ILE A CA 1
ATOM 1701 C C . ILE A 1 206 ? 5.056 -8.017 -3.783 1.00 94.75 206 ILE A C 1
ATOM 1703 O O . ILE A 1 206 ? 5.316 -8.768 -2.846 1.00 94.75 206 ILE A O 1
ATOM 1707 N N . ILE A 1 207 ? 4.820 -6.714 -3.607 1.00 91.50 207 ILE A N 1
ATOM 1708 C CA . ILE A 1 207 ? 4.974 -6.045 -2.301 1.00 91.50 207 ILE A CA 1
ATOM 1709 C C . ILE A 1 207 ? 4.036 -6.610 -1.236 1.00 91.50 207 ILE A C 1
ATOM 1711 O O . ILE A 1 207 ? 4.397 -6.680 -0.060 1.00 91.50 207 ILE A O 1
ATOM 1715 N N . ASN A 1 208 ? 2.835 -7.016 -1.641 1.00 86.75 208 ASN A N 1
ATOM 1716 C CA . ASN A 1 208 ? 1.861 -7.615 -0.735 1.00 86.75 208 ASN A CA 1
ATOM 1717 C C . ASN A 1 208 ? 2.139 -9.104 -0.450 1.00 86.75 208 ASN A C 1
ATOM 1719 O O . ASN A 1 208 ? 1.427 -9.715 0.346 1.00 86.75 208 ASN A O 1
ATOM 1723 N N . SER A 1 209 ? 3.161 -9.700 -1.072 1.00 90.44 209 SER A N 1
ATOM 1724 C CA . SER A 1 209 ? 3.573 -11.080 -0.811 1.00 90.44 209 SER A CA 1
ATOM 1725 C C . SER A 1 209 ? 4.573 -11.171 0.346 1.00 90.44 209 SER A C 1
ATOM 1727 O O . SER A 1 209 ? 5.394 -10.280 0.560 1.00 90.44 209 SER A O 1
ATOM 1729 N N . SER A 1 210 ? 4.560 -12.292 1.072 1.00 89.50 210 SER A N 1
ATOM 1730 C CA . SER A 1 210 ? 5.538 -12.570 2.135 1.00 89.50 210 SER A CA 1
ATOM 1731 C C . SER A 1 210 ? 6.957 -12.826 1.616 1.00 89.50 210 SER A C 1
ATOM 1733 O O . SER A 1 210 ? 7.900 -12.819 2.400 1.00 89.50 210 SER A O 1
ATOM 1735 N N . SER A 1 211 ? 7.122 -13.045 0.310 1.00 92.00 211 SER A N 1
ATOM 1736 C CA . SER A 1 211 ? 8.409 -13.305 -0.338 1.00 92.00 211 SER A CA 1
ATOM 1737 C C . SER A 1 211 ? 8.961 -12.095 -1.095 1.00 92.00 211 SER A C 1
ATOM 1739 O O . SER A 1 211 ? 9.890 -12.261 -1.879 1.00 92.00 211 SER A O 1
ATOM 1741 N N . ALA A 1 212 ? 8.406 -10.895 -0.884 1.00 92.62 212 ALA A N 1
ATOM 1742 C CA . ALA A 1 212 ? 8.834 -9.670 -1.562 1.00 92.62 212 ALA A CA 1
ATOM 1743 C C . ALA A 1 212 ? 10.343 -9.409 -1.410 1.00 92.62 212 ALA A C 1
ATOM 1745 O O . ALA A 1 212 ? 11.036 -9.266 -2.412 1.00 92.62 212 ALA A O 1
ATOM 1746 N N . GLU A 1 213 ? 10.845 -9.415 -0.170 1.00 94.06 213 GLU A N 1
ATOM 1747 C CA . GLU A 1 213 ? 12.267 -9.190 0.141 1.00 94.06 213 GLU A CA 1
ATOM 1748 C C . GLU A 1 213 ? 13.152 -10.238 -0.540 1.00 94.06 213 GLU A C 1
ATOM 1750 O O . GLU A 1 213 ? 14.050 -9.891 -1.296 1.00 94.06 213 GLU A O 1
ATOM 1755 N N . LEU A 1 214 ? 12.809 -11.523 -0.396 1.00 94.81 214 LEU A N 1
ATOM 1756 C CA . LEU A 1 214 ? 13.549 -12.616 -1.030 1.00 94.81 214 LEU A CA 1
ATOM 1757 C C . LEU A 1 214 ? 13.596 -12.490 -2.563 1.00 94.81 214 LEU A C 1
ATOM 1759 O O . LEU A 1 214 ? 14.614 -12.803 -3.174 1.00 94.81 214 LEU A O 1
ATOM 1763 N N . MET A 1 215 ? 12.501 -12.066 -3.202 1.00 95.50 215 MET A N 1
ATOM 1764 C CA . MET A 1 215 ? 12.467 -11.875 -4.656 1.00 95.50 215 MET A CA 1
ATOM 1765 C C . MET A 1 215 ? 13.415 -10.756 -5.105 1.00 95.50 215 MET A C 1
ATOM 1767 O O . MET A 1 215 ? 14.128 -10.937 -6.093 1.00 95.50 215 MET A O 1
ATOM 1771 N N . VAL A 1 216 ? 13.451 -9.643 -4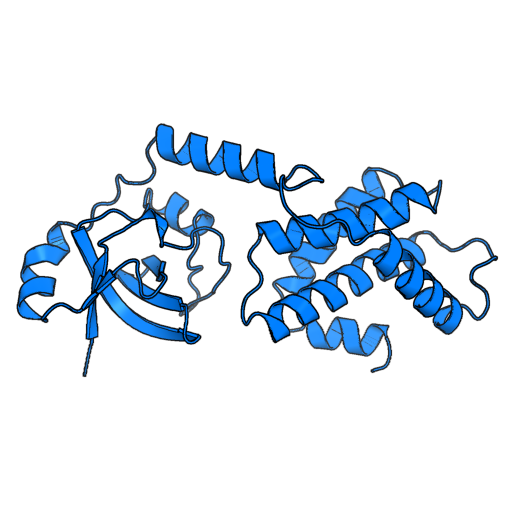.367 1.00 95.94 216 VAL A N 1
ATOM 1772 C CA . VAL A 1 216 ? 14.368 -8.520 -4.618 1.00 95.94 216 VAL A CA 1
ATOM 1773 C C . VAL A 1 216 ? 15.823 -8.944 -4.389 1.00 95.94 216 VAL A C 1
ATOM 1775 O O . VAL A 1 216 ? 16.668 -8.712 -5.256 1.00 95.94 216 VAL A O 1
ATOM 1778 N N . ASP A 1 217 ? 16.106 -9.639 -3.287 1.00 94.19 217 ASP A N 1
ATOM 1779 C CA . ASP A 1 217 ? 17.451 -10.116 -2.944 1.00 94.19 217 ASP A CA 1
ATOM 1780 C C . ASP A 1 217 ? 17.994 -11.090 -3.998 1.00 94.19 217 ASP A C 1
ATOM 1782 O O . ASP A 1 217 ? 19.119 -10.935 -4.476 1.00 94.19 217 ASP A O 1
ATOM 1786 N N . ILE A 1 218 ? 17.173 -12.048 -4.452 1.00 93.81 218 ILE A N 1
ATOM 1787 C CA . ILE A 1 218 ? 17.541 -12.975 -5.535 1.00 93.81 218 ILE A CA 1
ATOM 1788 C C . ILE A 1 218 ? 17.849 -12.212 -6.826 1.00 93.81 218 ILE A C 1
ATOM 1790 O O . ILE A 1 218 ? 18.817 -12.536 -7.521 1.00 93.81 218 ILE A O 1
ATOM 1794 N N . TYR A 1 219 ? 17.031 -11.213 -7.159 1.00 93.56 219 TYR A N 1
ATOM 1795 C CA . TYR A 1 219 ? 17.180 -10.451 -8.392 1.00 93.56 219 TYR A CA 1
ATOM 1796 C C . TYR A 1 219 ? 18.471 -9.622 -8.413 1.00 93.56 219 TYR A C 1
ATOM 1798 O O . TYR A 1 219 ? 19.214 -9.658 -9.401 1.00 93.56 219 TYR A O 1
ATOM 1806 N N . TYR A 1 220 ? 18.771 -8.929 -7.310 1.00 92.06 220 TYR A N 1
ATOM 1807 C CA . TYR A 1 220 ? 19.977 -8.108 -7.167 1.00 92.06 220 TYR A CA 1
ATOM 1808 C C . TYR A 1 220 ? 21.201 -8.871 -6.649 1.00 92.06 220 TYR A C 1
ATOM 1810 O O . TYR A 1 220 ? 22.287 -8.293 -6.593 1.00 92.06 220 TYR A O 1
ATOM 1818 N N . LYS A 1 221 ? 21.057 -10.164 -6.331 1.00 87.81 221 LYS A N 1
ATOM 1819 C CA . LYS A 1 221 ? 22.101 -11.031 -5.759 1.00 87.81 221 LYS A CA 1
ATOM 1820 C C . LYS A 1 221 ? 22.696 -10.450 -4.466 1.00 87.81 221 LYS A C 1
ATOM 1822 O O . LYS A 1 221 ? 23.921 -10.395 -4.327 1.00 87.81 221 LYS A O 1
ATOM 1827 N N . ARG A 1 222 ? 21.826 -9.987 -3.568 1.00 81.81 222 ARG A N 1
ATOM 1828 C CA . ARG A 1 222 ? 22.179 -9.430 -2.253 1.00 81.81 222 ARG A CA 1
ATOM 1829 C C . ARG A 1 222 ? 21.905 -10.428 -1.131 1.00 81.81 222 ARG A C 1
ATOM 1831 O O . ARG A 1 222 ? 21.060 -11.326 -1.337 1.00 81.81 222 ARG A O 1
#

Organism: Parabacteroides distasonis (NCBI:txid823)

Sequence (222 aa):
MKQYAEITDKGECYSSLSLCIEGVNANATEWSKHNFYPQNGMVGEIVEIYNPYTYILKIQDTIYVPISPKGFKKISETEFNRRVSNNSYTGMDEKQQRINRDYNNTISRPYSLGKPNYKDTFWHDIVNNITIRTDNYTKPMFMPQLIDECVMYACDICLEFKKKAGTLPNDWLKHISSQVCDVFDEHFEEFTDYERDDCMNRIERIINSSSAELMVDIYYKR